Protein AF-A0A133VF64-F1 (afdb_monomer)

pLDDT: mean 74.57, std 13.51, range [44.91, 94.38]

Structure (mmCIF, N/CA/C/O backbone):
data_AF-A0A133VF64-F1
#
_entry.id   AF-A0A133VF64-F1
#
loop_
_atom_site.group_PDB
_atom_site.id
_atom_site.type_symbol
_atom_site.label_atom_id
_atom_site.label_alt_id
_atom_site.label_comp_id
_atom_site.label_asym_id
_atom_site.label_entity_id
_atom_site.label_seq_id
_atom_site.pdbx_PDB_ins_code
_atom_site.Cartn_x
_atom_site.Cartn_y
_atom_site.Cartn_z
_atom_site.occupancy
_atom_site.B_iso_or_equiv
_atom_site.auth_seq_id
_atom_site.auth_comp_id
_atom_site.auth_asym_id
_atom_site.auth_atom_id
_atom_site.pdbx_PDB_model_num
ATOM 1 N N . MET A 1 1 ? -51.047 22.305 33.141 1.00 45.00 1 MET A N 1
ATOM 2 C CA . MET A 1 1 ? -51.314 20.896 32.792 1.00 45.00 1 MET A CA 1
ATOM 3 C C . MET A 1 1 ? -49.962 20.233 32.582 1.00 45.00 1 MET A C 1
ATOM 5 O O . MET A 1 1 ? -49.236 20.731 31.744 1.00 45.00 1 MET A O 1
ATOM 9 N N . ASP A 1 2 ? -49.468 19.222 33.291 1.00 47.09 2 ASP A N 1
ATOM 10 C CA . ASP A 1 2 ? -49.980 18.394 34.384 1.00 47.09 2 ASP A CA 1
ATOM 11 C C . ASP A 1 2 ? -48.787 17.595 34.955 1.00 47.09 2 ASP A C 1
ATOM 13 O O . ASP A 1 2 ? -48.478 16.512 34.475 1.00 47.09 2 ASP A O 1
ATOM 17 N N . VAL A 1 3 ? -48.087 18.116 35.965 1.00 47.47 3 VAL A N 1
ATOM 18 C CA . VAL A 1 3 ? -47.143 17.308 36.774 1.00 47.47 3 VAL A CA 1
ATOM 19 C C . VAL A 1 3 ? -47.510 17.368 38.253 1.00 47.47 3 VAL A C 1
ATOM 21 O O . VAL A 1 3 ? -47.583 16.329 38.902 1.00 47.47 3 VAL A O 1
ATOM 24 N N . GLU A 1 4 ? -47.913 18.538 38.762 1.00 52.34 4 GLU A N 1
ATOM 25 C CA . GLU A 1 4 ? -48.468 18.666 40.121 1.00 52.34 4 GLU A CA 1
ATOM 26 C C . GLU A 1 4 ? -49.774 17.882 40.318 1.00 52.34 4 GLU A C 1
ATOM 28 O O . GLU A 1 4 ? -49.965 17.245 41.352 1.00 52.34 4 GLU A O 1
ATOM 33 N N . ARG A 1 5 ? -50.655 17.851 39.308 1.00 45.09 5 ARG A N 1
ATOM 34 C CA . ARG A 1 5 ? -51.941 17.136 39.396 1.00 45.09 5 ARG A CA 1
ATOM 35 C C . ARG A 1 5 ? 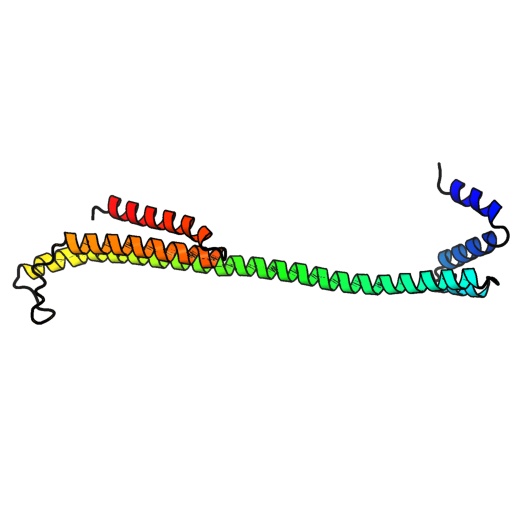-51.798 15.614 39.415 1.00 45.09 5 ARG A C 1
ATOM 37 O O . ARG A 1 5 ? -52.658 14.940 39.967 1.00 45.09 5 ARG A O 1
ATOM 44 N N . ILE A 1 6 ? -50.718 15.065 38.860 1.00 47.44 6 ILE A N 1
ATOM 45 C CA . ILE A 1 6 ? -50.495 13.611 38.842 1.00 47.44 6 ILE A CA 1
ATOM 46 C C . ILE A 1 6 ? -50.046 13.122 40.228 1.00 47.44 6 ILE A C 1
ATOM 48 O O . ILE A 1 6 ? -50.468 12.054 40.675 1.00 47.44 6 ILE A O 1
ATOM 52 N N . PHE A 1 7 ? -49.260 13.927 40.950 1.00 48.50 7 PHE A N 1
ATOM 53 C CA . PHE A 1 7 ? -48.810 13.586 42.301 1.00 48.50 7 PHE A CA 1
ATOM 54 C C . PHE A 1 7 ? -49.881 13.808 43.376 1.00 48.50 7 PHE A C 1
ATOM 56 O O . PHE A 1 7 ? -49.967 13.015 44.315 1.00 48.50 7 PHE A O 1
ATOM 63 N N . ASP A 1 8 ? -50.747 14.813 43.218 1.00 49.66 8 ASP A N 1
ATOM 64 C CA . ASP A 1 8 ? -51.819 15.092 44.186 1.00 49.66 8 ASP A CA 1
ATOM 65 C C . ASP A 1 8 ? -52.927 14.012 44.169 1.00 49.66 8 ASP A C 1
ATOM 67 O O . ASP A 1 8 ? -53.508 13.659 45.197 1.00 49.66 8 ASP A O 1
ATOM 71 N N . VAL A 1 9 ? -53.152 13.377 43.011 1.00 47.53 9 VAL A N 1
ATOM 72 C CA . VAL A 1 9 ? -54.120 12.272 42.856 1.00 47.53 9 VAL A CA 1
ATOM 73 C C . VAL A 1 9 ? -53.621 10.962 43.491 1.00 47.53 9 VAL A C 1
ATOM 75 O O . VAL A 1 9 ? -54.427 10.150 43.949 1.00 47.53 9 VAL A O 1
ATOM 78 N N . GLN A 1 10 ? -52.304 10.756 43.593 1.00 50.66 10 GLN A N 1
ATOM 79 C CA . GLN A 1 10 ? -51.717 9.559 44.214 1.00 50.66 10 GLN A CA 1
ATOM 80 C C . GLN A 1 10 ? -51.707 9.656 45.752 1.00 50.66 10 GLN A C 1
ATOM 82 O O . GLN A 1 10 ? -51.894 8.645 46.430 1.00 50.66 10 GLN A O 1
ATOM 87 N N . ALA A 1 11 ? -51.586 10.858 46.330 1.00 49.53 11 ALA A N 1
ATOM 88 C CA . ALA A 1 11 ? -51.534 11.059 47.784 1.00 49.53 11 ALA A CA 1
ATOM 89 C C . ALA A 1 11 ? -52.804 10.581 48.517 1.00 49.53 11 ALA A C 1
ATOM 91 O O . ALA A 1 11 ? -52.720 10.039 49.620 1.00 49.53 11 ALA A O 1
ATOM 92 N N . ARG A 1 12 ? -53.981 10.677 47.877 1.00 45.72 12 ARG A N 1
ATOM 93 C CA . ARG A 1 12 ? -55.244 10.164 48.445 1.00 45.72 12 ARG A CA 1
ATOM 94 C C . ARG A 1 12 ? -55.320 8.638 48.534 1.00 45.72 12 ARG A C 1
ATOM 96 O O . ARG A 1 12 ? -56.157 8.139 49.279 1.00 45.72 12 ARG A O 1
ATOM 103 N N . ARG A 1 13 ? -54.472 7.893 47.812 1.00 47.91 13 ARG A N 1
ATOM 104 C CA . ARG A 1 13 ? -54.495 6.418 47.790 1.00 47.91 13 ARG A CA 1
ATOM 105 C C . ARG A 1 13 ? -53.511 5.744 48.749 1.00 47.91 13 ARG A C 1
ATOM 107 O O . ARG A 1 13 ? -53.699 4.565 49.026 1.00 47.91 13 ARG A O 1
ATOM 114 N N . TYR A 1 14 ? -52.518 6.458 49.289 1.00 49.50 14 TYR A N 1
ATOM 115 C CA . TYR A 1 14 ? -51.454 5.845 50.107 1.00 49.50 14 TYR A CA 1
ATOM 116 C C . TYR A 1 14 ? -51.465 6.204 51.598 1.00 49.50 14 TYR A C 1
ATOM 118 O O . TYR A 1 14 ? -50.584 5.744 52.324 1.00 49.50 14 TYR A O 1
ATOM 126 N N . GLY A 1 15 ? -52.446 6.975 52.083 1.00 61.41 15 GLY A N 1
ATOM 127 C CA . GLY A 1 15 ? -52.645 7.228 53.518 1.00 61.41 15 GLY A CA 1
ATOM 128 C C . GLY A 1 15 ? -51.346 7.605 54.249 1.00 61.41 15 GLY A C 1
ATOM 129 O O . GLY A 1 15 ? -50.721 8.613 53.926 1.00 61.41 15 GLY A O 1
ATOM 130 N N . ALA A 1 16 ? -50.906 6.760 55.187 1.00 55.50 16 ALA A N 1
ATOM 131 C CA . ALA A 1 16 ? -49.702 6.952 56.005 1.00 55.50 16 ALA A CA 1
ATOM 132 C C . ALA A 1 16 ? -48.378 7.094 55.219 1.00 55.50 16 ALA A C 1
ATOM 134 O O . ALA A 1 16 ? -47.415 7.628 55.755 1.00 55.50 16 ALA A O 1
ATOM 135 N N . LEU A 1 17 ? -48.300 6.663 53.954 1.00 55.06 17 LEU A N 1
ATOM 136 C CA . LEU A 1 17 ? -47.079 6.800 53.144 1.00 55.06 17 LEU A CA 1
ATOM 137 C C . LEU A 1 17 ? -46.898 8.211 52.562 1.00 55.06 17 LEU A C 1
ATOM 139 O O . LEU A 1 17 ? -45.784 8.614 52.226 1.00 55.06 17 LEU A O 1
ATOM 143 N N . SER A 1 18 ? -47.987 8.979 52.458 1.00 62.56 18 SER A N 1
ATOM 144 C CA . SER A 1 18 ? -47.955 10.340 51.921 1.00 62.56 18 SER A CA 1
ATOM 145 C C . SER A 1 18 ? -47.211 11.316 52.839 1.00 62.56 18 SER A C 1
ATOM 147 O O . SER A 1 18 ? -46.606 12.256 52.321 1.00 62.56 18 SER A O 1
ATOM 149 N N . SER A 1 19 ? -47.246 11.132 54.167 1.00 66.56 19 SER A N 1
ATOM 150 C CA . SER A 1 19 ? -46.462 11.975 55.086 1.00 66.56 19 SER A CA 1
ATOM 151 C C . SER A 1 19 ? -44.971 11.711 54.939 1.00 66.56 19 SER A C 1
ATOM 153 O O . SER A 1 19 ? -44.177 12.649 54.917 1.00 66.56 19 SER A O 1
ATOM 155 N N . GLU A 1 20 ? -44.602 10.447 54.753 1.00 67.62 20 GLU A N 1
ATOM 156 C CA . GLU A 1 20 ? -43.209 10.017 54.690 1.00 67.62 20 GLU A CA 1
ATOM 157 C C . GLU A 1 20 ? -42.522 10.478 53.407 1.00 67.62 20 GLU A C 1
ATOM 159 O O . GLU A 1 20 ? -41.416 11.008 53.464 1.00 67.62 20 GLU A O 1
ATOM 164 N N . ILE A 1 21 ? -43.206 10.395 52.260 1.00 69.00 21 ILE A N 1
ATOM 165 C CA . ILE A 1 21 ? -42.704 10.941 50.987 1.00 69.00 21 ILE A CA 1
ATOM 166 C C . ILE A 1 21 ? -42.485 12.458 51.094 1.00 69.00 21 ILE A C 1
ATOM 168 O O . ILE A 1 21 ? -41.494 12.990 50.590 1.00 69.00 21 ILE A O 1
ATOM 172 N N . LYS A 1 22 ? -43.375 13.163 51.802 1.00 74.69 22 LYS A N 1
ATOM 173 C CA . LYS A 1 22 ? -43.250 14.607 52.028 1.00 74.69 22 LYS A CA 1
ATOM 174 C C . LYS A 1 22 ? -42.073 14.941 52.951 1.00 74.69 22 LYS A C 1
ATOM 176 O O . LYS A 1 22 ? -41.412 15.955 52.740 1.00 74.69 22 LYS A O 1
ATOM 181 N N . SER A 1 23 ? -41.785 14.083 53.930 1.00 70.19 23 SER A N 1
ATOM 182 C CA . SER A 1 23 ? -40.637 14.245 54.828 1.00 70.19 23 SER A CA 1
ATOM 183 C C . SER A 1 23 ? -39.305 13.956 54.130 1.00 70.19 23 SER A C 1
ATOM 185 O O . SER A 1 23 ? -38.360 14.709 54.332 1.00 70.19 23 SER A O 1
ATOM 187 N N . ILE A 1 24 ? -39.240 12.945 53.254 1.00 71.56 24 ILE A N 1
ATOM 188 C CA . ILE A 1 24 ? -38.049 12.656 52.428 1.00 71.56 24 ILE A CA 1
ATOM 189 C C . ILE A 1 24 ? -37.718 13.847 51.535 1.00 71.56 24 ILE A C 1
ATOM 191 O O . ILE A 1 24 ? -36.569 14.274 51.467 1.00 71.56 24 ILE A O 1
ATOM 195 N N . ARG A 1 25 ? -38.734 14.418 50.876 1.00 74.50 25 ARG A N 1
ATOM 196 C CA . ARG A 1 25 ? -38.547 15.601 50.033 1.00 74.50 25 ARG A CA 1
ATOM 197 C C . ARG A 1 25 ? -38.004 16.784 50.833 1.00 74.50 25 ARG A C 1
ATOM 199 O O . ARG A 1 25 ? -37.107 17.466 50.361 1.00 74.50 25 ARG A O 1
ATOM 206 N N . LYS A 1 26 ? -38.511 16.990 52.050 1.00 77.81 26 LYS A N 1
ATOM 207 C CA . LYS A 1 26 ? -38.053 18.066 52.932 1.00 77.81 26 LYS A CA 1
ATOM 208 C C . LYS A 1 26 ? -36.597 17.884 53.375 1.00 77.81 26 LYS A C 1
ATOM 210 O O . LYS A 1 26 ? -35.867 18.864 53.430 1.00 77.81 26 LYS A O 1
ATOM 215 N N . ASP A 1 27 ? -36.182 16.650 53.659 1.00 75.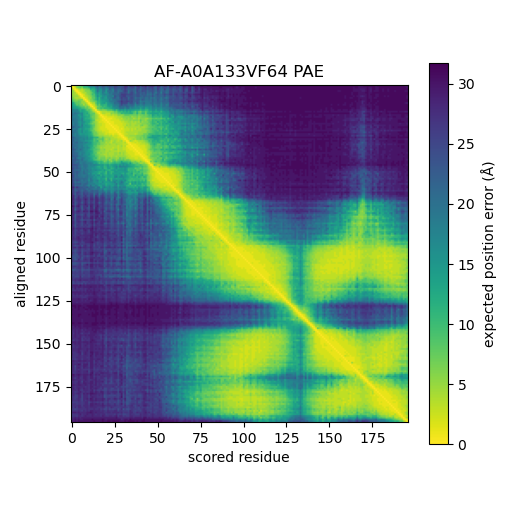81 27 ASP A N 1
ATOM 216 C CA . ASP A 1 27 ? -34.797 16.341 54.037 1.00 75.81 27 ASP A CA 1
ATOM 217 C C . ASP A 1 27 ? -33.832 16.590 52.857 1.00 75.81 27 ASP A C 1
ATOM 219 O O . ASP A 1 27 ? -32.741 17.119 53.062 1.00 75.81 27 ASP A O 1
ATOM 223 N N . ILE A 1 28 ? -34.256 16.291 51.622 1.00 74.69 28 ILE A N 1
ATOM 224 C CA . ILE A 1 28 ? -33.486 16.579 50.396 1.00 74.69 28 ILE A CA 1
ATOM 225 C C . ILE A 1 28 ? -33.436 18.089 50.106 1.00 74.69 28 ILE A C 1
ATOM 227 O O . ILE A 1 28 ? -32.366 18.615 49.812 1.00 74.69 28 ILE A O 1
ATOM 231 N N . ASP A 1 29 ? -34.558 18.807 50.243 1.00 76.44 29 ASP A N 1
ATOM 232 C CA . ASP A 1 29 ? -34.614 20.269 50.056 1.00 76.44 29 ASP A CA 1
ATOM 233 C C . ASP A 1 29 ? -33.752 21.021 51.093 1.00 76.44 29 ASP A C 1
ATOM 235 O O . ASP A 1 29 ? -33.283 22.127 50.827 1.00 76.44 29 ASP A O 1
ATOM 239 N N . TRP A 1 30 ? -33.500 20.420 52.263 1.00 75.12 30 TRP A N 1
ATOM 240 C CA . TRP A 1 30 ? -32.581 20.945 53.280 1.00 75.12 30 TRP A CA 1
ATOM 241 C C . TRP A 1 30 ? -31.103 20.582 53.062 1.00 75.12 30 TRP A C 1
ATOM 243 O O . TRP A 1 30 ? -30.264 20.938 53.889 1.00 75.12 30 TRP A O 1
ATOM 253 N N . GLY A 1 31 ? -30.760 19.947 51.938 1.00 70.62 31 GLY A N 1
ATOM 254 C CA . GLY A 1 31 ? -29.375 19.707 51.525 1.00 70.62 31 GLY A CA 1
ATOM 255 C C . GLY A 1 31 ? -28.764 18.397 52.024 1.00 70.62 31 GLY A C 1
ATOM 256 O O . GLY A 1 31 ? -27.565 18.191 51.837 1.00 70.62 31 GLY A O 1
ATOM 257 N N . ASN A 1 32 ? -29.550 17.495 52.625 1.00 71.69 32 ASN A N 1
ATOM 258 C CA . ASN A 1 32 ? -29.064 16.142 52.901 1.00 71.69 32 ASN A CA 1
ATOM 259 C C . ASN A 1 32 ? -28.924 15.348 51.600 1.00 71.69 32 ASN A C 1
ATOM 261 O O . ASN A 1 32 ? -29.716 15.503 50.665 1.00 71.69 32 ASN A O 1
ATOM 265 N N . SER A 1 33 ? -27.937 14.447 51.556 1.00 72.25 33 SER A N 1
ATOM 266 C CA . SER A 1 33 ? -27.793 13.540 50.423 1.00 72.25 33 SER A CA 1
ATOM 267 C C . SER A 1 33 ? -29.050 12.676 50.283 1.00 72.25 33 SER A C 1
ATOM 269 O O . SER A 1 33 ? -29.674 12.272 51.272 1.00 72.25 33 SER A O 1
ATOM 271 N N . VAL A 1 34 ? -29.427 12.369 49.040 1.00 66.75 34 VAL A N 1
ATOM 272 C CA . VAL A 1 34 ? -30.580 11.502 48.740 1.00 66.75 34 VAL A CA 1
ATOM 273 C C . VAL A 1 34 ? -30.447 10.161 49.476 1.00 66.75 34 VAL A C 1
ATOM 275 O O . VAL A 1 34 ? -31.436 9.615 49.957 1.00 66.75 34 VAL A O 1
ATOM 278 N N . PHE A 1 35 ? -29.216 9.676 49.656 1.00 62.59 35 PHE A N 1
ATOM 279 C CA . PHE A 1 35 ? -28.900 8.473 50.419 1.00 62.59 35 PHE A CA 1
ATOM 280 C C . PHE A 1 35 ? -29.302 8.586 51.901 1.00 62.59 35 PHE A C 1
ATOM 282 O O . PHE A 1 35 ? -30.006 7.715 52.419 1.00 62.59 35 PHE A O 1
ATOM 289 N N . ASP A 1 36 ? -28.926 9.677 52.572 1.00 67.50 36 ASP A N 1
ATOM 290 C CA . ASP A 1 36 ? -29.213 9.887 53.999 1.00 67.50 36 ASP A CA 1
ATOM 291 C C . ASP A 1 36 ? -30.707 10.100 54.262 1.00 67.50 36 ASP A C 1
ATOM 293 O O . ASP A 1 36 ? -31.255 9.596 55.251 1.00 67.50 36 ASP A O 1
ATOM 297 N N . ALA A 1 37 ? -31.394 10.790 53.347 1.00 71.56 37 ALA A N 1
ATOM 298 C CA . ALA A 1 37 ? -32.837 11.004 53.414 1.00 71.56 37 ALA A CA 1
ATOM 299 C C . ALA A 1 37 ? -33.611 9.678 53.282 1.00 71.56 37 ALA A C 1
ATOM 301 O O . ALA A 1 37 ? -34.512 9.391 54.078 1.00 71.56 37 ALA A O 1
ATOM 302 N N . PHE A 1 38 ? -33.218 8.822 52.333 1.00 66.31 38 PHE A N 1
ATOM 303 C CA . PHE A 1 38 ? -33.820 7.500 52.140 1.00 66.31 38 PHE A CA 1
ATOM 304 C C . PHE A 1 38 ? -33.500 6.538 53.293 1.00 66.31 38 PHE A C 1
ATOM 306 O O . PHE A 1 38 ? -34.388 5.823 53.763 1.00 66.31 38 PHE A O 1
ATOM 313 N N . GLN A 1 39 ? -32.276 6.546 53.829 1.00 68.81 39 GLN A N 1
ATOM 314 C CA . GLN A 1 39 ? -31.914 5.697 54.969 1.00 68.81 39 GLN A CA 1
ATOM 315 C C . GLN A 1 39 ? -32.650 6.109 56.255 1.00 68.81 39 GLN A C 1
ATOM 317 O O . GLN A 1 39 ? -33.129 5.256 57.011 1.00 68.81 39 GLN A O 1
ATOM 322 N N . SER A 1 40 ? -32.816 7.412 56.479 1.00 68.94 40 SER A N 1
ATOM 323 C CA . SER A 1 40 ? -33.568 7.950 57.618 1.00 68.94 40 SER A CA 1
ATOM 324 C C . SER A 1 40 ? -35.071 7.682 57.502 1.00 68.94 40 SER A C 1
ATOM 326 O O . SER A 1 40 ? -35.736 7.460 58.514 1.00 68.94 40 SER A O 1
ATOM 328 N N . ALA A 1 41 ? -35.625 7.663 56.289 1.00 66.88 41 ALA A N 1
ATOM 329 C CA . ALA A 1 41 ? -37.014 7.272 56.049 1.00 66.88 41 ALA A CA 1
ATOM 330 C C . ALA A 1 41 ? -37.229 5.758 56.173 1.00 66.88 41 ALA A C 1
ATOM 332 O O . ALA A 1 41 ? -38.206 5.320 56.776 1.00 66.88 41 ALA A O 1
ATOM 333 N N . SER A 1 42 ? -36.275 4.948 55.712 1.00 64.94 42 SER A N 1
ATOM 334 C CA . SER A 1 42 ? -36.287 3.493 55.893 1.00 64.94 42 SER A CA 1
ATOM 335 C C . SER A 1 42 ? -36.295 3.080 57.368 1.00 64.94 42 SER A C 1
ATOM 337 O O . SER A 1 42 ? -36.883 2.053 57.693 1.00 64.94 42 SER A O 1
ATOM 339 N N . LYS A 1 43 ? -35.647 3.840 58.262 1.00 67.38 43 LYS A N 1
ATOM 340 C CA . LYS A 1 43 ? -35.700 3.596 59.717 1.00 67.38 43 LYS A CA 1
ATOM 341 C C . LYS A 1 43 ? -37.042 4.001 60.342 1.00 67.38 43 LYS A C 1
ATOM 343 O O . LYS A 1 43 ? -37.422 3.441 61.366 1.00 67.38 43 LYS A O 1
ATOM 348 N N . ARG A 1 44 ? -37.748 4.969 59.745 1.00 68.31 44 ARG A N 1
ATOM 349 C CA . ARG A 1 44 ? -39.041 5.492 60.228 1.00 68.31 44 ARG A CA 1
ATOM 350 C C . ARG A 1 44 ? -40.234 4.654 59.752 1.00 68.31 44 ARG A C 1
ATOM 352 O O . ARG A 1 44 ? -41.211 4.499 60.483 1.00 68.31 44 ARG A O 1
ATOM 359 N N . ILE A 1 45 ? -40.140 4.043 58.572 1.00 65.19 45 ILE A N 1
ATOM 360 C CA . ILE A 1 45 ? -41.203 3.210 57.998 1.00 65.19 45 ILE A CA 1
ATOM 361 C C . ILE A 1 45 ? -41.163 1.801 58.615 1.00 65.19 45 ILE A C 1
ATOM 363 O O . ILE A 1 45 ? -40.298 0.991 58.300 1.00 65.19 45 ILE A O 1
ATOM 367 N N . ARG A 1 46 ? -42.155 1.468 59.454 1.00 58.78 46 ARG A N 1
ATOM 368 C CA . ARG A 1 46 ? -42.306 0.161 60.145 1.00 58.78 46 ARG A CA 1
ATOM 369 C C . ARG A 1 46 ? -42.623 -1.045 59.232 1.00 58.78 46 ARG A C 1
ATOM 371 O O . ARG A 1 46 ? -42.947 -2.118 59.734 1.00 58.78 46 ARG A O 1
ATOM 378 N N . SER A 1 47 ? -42.544 -0.900 57.908 1.00 61.44 47 SER A N 1
ATOM 379 C CA . SER A 1 47 ? -42.817 -1.969 56.935 1.00 61.44 47 SER A CA 1
ATOM 380 C C . SER A 1 47 ? -41.520 -2.473 56.300 1.00 61.44 47 SER A C 1
ATOM 382 O O . SER A 1 47 ? -40.887 -1.766 55.512 1.00 61.44 47 SER A O 1
ATOM 384 N N . GLY A 1 48 ? -41.140 -3.716 56.614 1.00 62.47 48 GLY A N 1
ATOM 385 C CA . GLY A 1 48 ? -39.885 -4.329 56.157 1.00 62.47 48 GLY A CA 1
ATOM 386 C C . GLY A 1 48 ? -39.731 -4.418 54.633 1.00 62.47 48 GLY A C 1
ATOM 387 O O . GLY A 1 48 ? -38.610 -4.396 54.133 1.00 62.47 48 GLY A O 1
ATOM 388 N N . LEU A 1 49 ? -40.834 -4.446 53.875 1.00 59.56 49 LEU A N 1
ATOM 389 C CA . LEU A 1 49 ? -40.794 -4.445 52.407 1.00 59.56 49 LEU A CA 1
ATOM 390 C C . LEU A 1 49 ? -40.265 -3.124 51.836 1.00 59.56 49 LEU A C 1
ATOM 392 O O . LEU A 1 49 ? -39.464 -3.132 50.906 1.00 59.56 49 LEU A O 1
ATOM 396 N N . ILE A 1 50 ? -40.675 -1.992 52.406 1.00 62.56 50 ILE A N 1
ATOM 397 C CA . ILE A 1 50 ? -40.339 -0.662 51.877 1.00 62.56 50 ILE A CA 1
ATOM 398 C C . ILE A 1 50 ? -38.880 -0.314 52.185 1.00 62.56 50 ILE A C 1
ATOM 400 O O . ILE A 1 50 ? -38.174 0.197 51.319 1.00 62.56 50 ILE A O 1
ATOM 404 N N . SER A 1 51 ? -38.404 -0.680 53.378 1.00 64.38 51 SER A N 1
ATOM 405 C CA . SER A 1 51 ? -36.988 -0.571 53.747 1.00 64.38 51 SER A CA 1
ATOM 406 C C . SER A 1 51 ? -36.085 -1.349 52.783 1.00 64.38 51 SER A C 1
ATOM 408 O O . SER A 1 5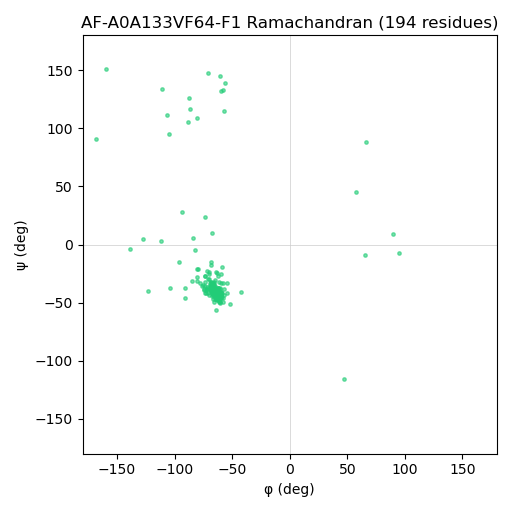1 ? -35.072 -0.831 52.316 1.00 64.38 51 SER A O 1
ATOM 410 N N . ARG A 1 52 ? -36.492 -2.568 52.413 1.00 67.25 52 ARG A N 1
ATOM 411 C CA . ARG A 1 52 ? -35.728 -3.428 51.503 1.00 67.25 52 ARG A CA 1
ATOM 412 C C . ARG A 1 52 ? -35.679 -2.880 50.076 1.00 67.25 52 ARG A C 1
ATOM 414 O O . ARG A 1 52 ? -34.631 -2.943 49.443 1.00 67.25 52 ARG A O 1
ATOM 421 N N . ILE A 1 53 ? -36.783 -2.308 49.589 1.00 73.81 53 ILE A N 1
ATOM 422 C CA . ILE A 1 53 ? -36.845 -1.658 48.270 1.00 73.81 53 ILE A CA 1
ATOM 423 C C . ILE A 1 53 ? -35.959 -0.406 48.241 1.00 73.81 53 ILE A C 1
ATOM 425 O O . ILE A 1 53 ? -35.197 -0.224 47.297 1.00 73.81 53 ILE A O 1
ATOM 429 N N . MET A 1 54 ? -35.997 0.430 49.284 1.00 65.50 54 MET A N 1
ATOM 430 C CA . MET A 1 54 ? -35.122 1.605 49.368 1.00 65.50 54 MET A CA 1
ATOM 431 C C . MET A 1 54 ? -33.638 1.231 49.448 1.00 65.50 54 MET A C 1
ATOM 433 O O . MET A 1 54 ? -32.817 1.877 48.801 1.00 65.50 54 MET A O 1
ATOM 437 N N . ALA A 1 55 ? -33.293 0.178 50.196 1.00 66.56 55 ALA A N 1
ATOM 438 C CA . ALA A 1 55 ? -31.926 -0.334 50.252 1.00 66.56 55 ALA A CA 1
ATOM 439 C C . ALA A 1 55 ? -31.446 -0.817 48.873 1.00 66.56 55 ALA A C 1
ATOM 441 O O . ALA A 1 55 ? -30.354 -0.459 48.452 1.00 66.56 55 ALA A O 1
ATOM 442 N N . LEU A 1 56 ? -32.287 -1.540 48.127 1.00 70.25 56 LEU A N 1
ATOM 443 C CA . LEU A 1 56 ? -31.979 -1.998 46.765 1.00 70.25 56 LEU A CA 1
ATOM 444 C C . LEU A 1 56 ? -31.766 -0.851 45.767 1.00 70.25 56 LEU A C 1
ATOM 446 O O . LEU A 1 56 ? -30.851 -0.916 44.947 1.00 70.25 56 LEU A O 1
ATOM 450 N N . VAL A 1 57 ? -32.591 0.199 45.826 1.00 69.06 57 VAL A N 1
ATOM 451 C CA . VAL A 1 57 ? -32.438 1.391 44.969 1.00 69.06 57 VAL A CA 1
ATOM 452 C C . VAL A 1 57 ? -31.138 2.128 45.292 1.00 69.06 57 VAL A C 1
ATOM 454 O O . VAL A 1 57 ? -30.426 2.556 44.386 1.00 69.06 57 VAL A O 1
ATOM 457 N N . SER A 1 58 ? -30.802 2.224 46.576 1.00 64.38 58 SER A N 1
ATOM 458 C CA . SER A 1 58 ? -29.561 2.833 47.047 1.00 64.38 58 SER A CA 1
ATOM 459 C C . SER A 1 58 ? -28.314 2.058 46.593 1.00 64.38 58 SER A C 1
ATOM 461 O O . SER A 1 58 ? -27.390 2.640 46.025 1.00 64.38 58 SER A O 1
ATOM 463 N N . GLU A 1 59 ? -28.324 0.730 46.741 1.00 67.31 59 GLU A N 1
ATOM 464 C CA . GLU A 1 59 ? -27.252 -0.166 46.281 1.00 67.31 59 GLU A CA 1
ATOM 465 C C . GLU A 1 59 ? -27.065 -0.085 44.752 1.00 67.31 59 GLU A C 1
ATOM 467 O O . GLU A 1 59 ? -25.945 0.005 44.253 1.00 67.31 59 GLU A O 1
ATOM 472 N N . SER A 1 60 ? -28.169 -0.031 43.996 1.00 66.31 60 SER A N 1
ATOM 473 C CA . SER A 1 60 ? -28.150 0.069 42.527 1.00 66.31 60 SER A CA 1
ATOM 474 C C . SER A 1 60 ? -27.649 1.428 42.030 1.00 66.31 60 SER A C 1
ATOM 476 O O . SER A 1 60 ? -26.94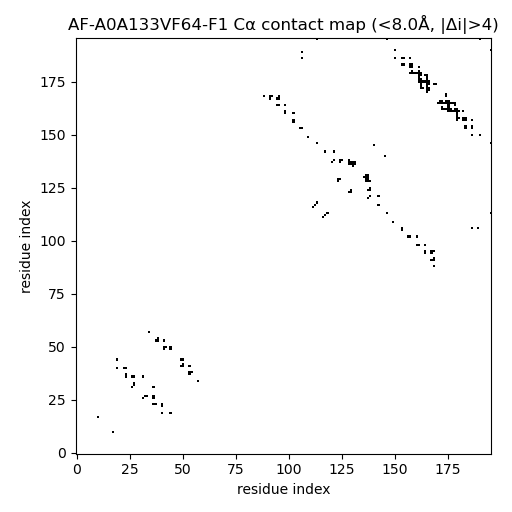8 1.501 41.024 1.00 66.31 60 SER A O 1
ATOM 478 N N . SER A 1 61 ? -27.965 2.515 42.741 1.00 63.94 61 SER A N 1
ATOM 479 C CA . SER A 1 61 ? -27.421 3.845 42.438 1.00 63.94 61 SER A CA 1
ATOM 48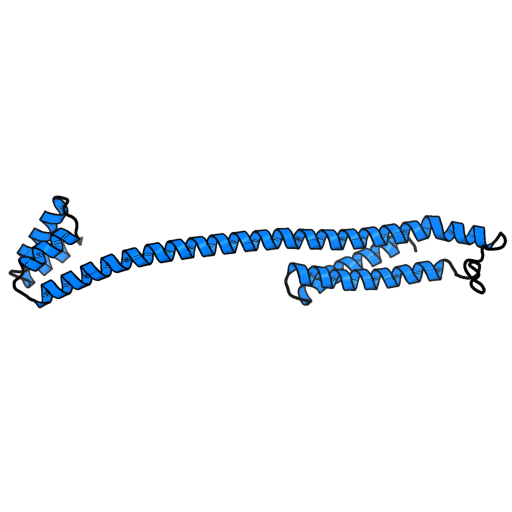0 C C . SER A 1 61 ? -25.908 3.905 42.648 1.00 63.94 61 SER A C 1
ATOM 482 O O . SER A 1 61 ? -25.230 4.661 41.958 1.00 63.94 61 SER A O 1
ATOM 484 N N . LYS A 1 62 ? -25.377 3.111 43.582 1.00 62.66 62 LYS A N 1
ATOM 485 C CA . LYS A 1 62 ? -23.937 2.975 43.815 1.00 62.66 62 LYS A CA 1
ATOM 486 C C . LYS A 1 62 ? -23.267 2.174 42.694 1.00 62.66 62 LYS A C 1
ATOM 488 O O . LYS A 1 62 ? -22.245 2.608 42.178 1.00 62.66 62 LYS A O 1
ATOM 493 N N . ALA A 1 63 ? -23.906 1.098 42.231 1.00 62.91 63 ALA A N 1
ATOM 494 C CA . ALA A 1 63 ? -23.452 0.316 41.076 1.00 62.91 63 ALA A CA 1
ATOM 495 C C . ALA A 1 63 ? -23.430 1.120 39.754 1.00 62.91 63 ALA A C 1
ATOM 497 O O . ALA A 1 63 ? -22.628 0.835 38.870 1.00 62.91 63 ALA A O 1
ATOM 498 N N . ALA A 1 64 ? -24.266 2.156 39.610 1.00 62.22 64 ALA A N 1
ATOM 499 C CA . ALA A 1 64 ? -24.216 3.075 38.466 1.00 62.22 64 ALA A CA 1
ATOM 500 C C . ALA A 1 64 ? -22.969 3.990 38.459 1.00 62.22 64 ALA A C 1
ATOM 502 O O . ALA A 1 64 ? -22.550 4.449 37.393 1.00 62.22 64 ALA A O 1
ATOM 503 N N . SER A 1 65 ? -22.357 4.229 39.626 1.00 65.31 65 SER A N 1
ATOM 504 C CA . SER A 1 65 ? -21.080 4.947 39.740 1.00 65.31 65 SER A CA 1
ATOM 505 C C . SER A 1 65 ? -19.940 4.136 39.121 1.00 65.31 65 SER A C 1
ATOM 507 O O . SER A 1 65 ? -19.165 4.684 38.343 1.00 65.31 65 SER A O 1
ATOM 509 N N . ASP A 1 66 ? -19.905 2.824 39.375 1.00 70.44 66 ASP A N 1
ATOM 510 C CA . ASP A 1 66 ? -18.890 1.917 38.816 1.00 70.44 66 ASP A CA 1
ATOM 511 C C . ASP A 1 66 ? -19.021 1.775 37.287 1.00 70.44 66 ASP A C 1
ATOM 513 O O . ASP A 1 66 ? -18.030 1.658 36.570 1.00 70.44 66 ASP A O 1
ATOM 517 N N . ILE A 1 67 ? -20.244 1.843 36.746 1.00 72.44 67 ILE A N 1
ATOM 518 C CA . ILE A 1 67 ? -20.472 1.802 35.289 1.00 72.44 67 ILE A CA 1
ATOM 519 C C . ILE A 1 67 ? -19.907 3.051 34.599 1.00 72.44 67 ILE A C 1
ATOM 521 O O . ILE A 1 67 ? -19.433 2.953 33.468 1.00 72.44 67 ILE A O 1
ATOM 525 N N . SER A 1 68 ? -19.939 4.211 35.260 1.00 78.69 68 SER A N 1
ATOM 526 C CA . SER A 1 68 ? -19.410 5.458 34.692 1.00 78.69 68 SER A CA 1
ATOM 527 C C . SER A 1 68 ? -17.888 5.399 34.527 1.00 78.69 68 SER A C 1
ATOM 529 O O . SER A 1 68 ? -17.381 5.788 33.479 1.00 78.69 68 SER A O 1
ATOM 531 N N . GLU A 1 69 ? -17.182 4.823 35.506 1.00 81.31 69 GLU A N 1
ATOM 532 C CA . GLU A 1 69 ? -15.729 4.606 35.456 1.00 81.31 69 GLU A CA 1
ATOM 533 C C . GLU A 1 69 ? -15.339 3.631 34.331 1.00 81.31 69 GLU A C 1
ATOM 535 O O . GLU A 1 69 ? -14.435 3.903 33.541 1.00 81.31 69 GLU A O 1
ATOM 540 N N . ILE A 1 70 ? -16.085 2.532 34.170 1.00 82.62 70 ILE A N 1
ATOM 541 C CA . ILE A 1 70 ? -15.866 1.570 33.076 1.00 82.62 70 ILE A CA 1
ATOM 542 C C . ILE A 1 70 ? -16.095 2.223 31.703 1.00 82.62 70 ILE A C 1
ATOM 544 O O . ILE A 1 70 ? -15.357 1.954 30.752 1.00 82.62 70 ILE A O 1
ATOM 548 N N . LEU A 1 71 ? -17.111 3.084 31.580 1.00 83.00 71 LEU A N 1
ATOM 549 C CA . LEU A 1 71 ? -17.415 3.783 30.331 1.00 83.00 71 LEU A CA 1
ATOM 550 C C . LEU A 1 71 ? -16.324 4.796 29.958 1.00 83.00 71 LEU A C 1
ATOM 552 O O . LEU A 1 71 ? -16.044 4.970 28.774 1.00 83.00 71 LEU A O 1
ATOM 556 N N . GLU A 1 72 ? -15.707 5.441 30.948 1.00 87.94 72 GLU A N 1
ATOM 557 C CA . GLU A 1 72 ? -14.598 6.378 30.753 1.00 87.94 72 GLU A CA 1
ATOM 558 C C . GLU A 1 72 ? -13.341 5.657 30.248 1.00 87.94 72 GLU A C 1
ATOM 560 O O . GLU A 1 72 ? -12.750 6.082 29.253 1.00 87.94 72 GLU A O 1
ATOM 565 N N . VAL A 1 73 ? -13.010 4.500 30.833 1.00 88.50 73 VAL A N 1
ATOM 566 C CA . VAL A 1 73 ? -11.918 3.633 30.352 1.00 88.50 73 VAL A CA 1
ATOM 567 C C . VAL A 1 73 ? -12.175 3.168 28.916 1.00 88.50 73 VAL A C 1
ATOM 569 O O . VAL A 1 73 ? -11.296 3.283 28.066 1.00 88.50 73 VAL A O 1
ATOM 572 N N . LEU A 1 74 ? -13.394 2.715 28.605 1.00 87.88 74 LEU A N 1
ATOM 573 C CA . LEU A 1 74 ? -13.773 2.307 27.245 1.00 87.88 74 LEU A CA 1
ATOM 574 C C . LEU A 1 74 ? -13.724 3.470 26.246 1.00 87.88 74 LEU A C 1
ATOM 576 O O . LEU A 1 74 ? -13.275 3.292 25.115 1.00 87.88 74 LEU A O 1
ATOM 580 N N . ALA A 1 75 ? -14.179 4.662 26.635 1.00 90.31 75 ALA A N 1
ATOM 581 C CA . ALA A 1 75 ? -14.110 5.846 25.784 1.00 90.31 75 ALA A CA 1
ATOM 582 C C . ALA A 1 75 ? -12.654 6.229 25.486 1.00 90.31 75 ALA A C 1
ATOM 584 O O . ALA A 1 75 ? -12.321 6.567 24.343 1.00 90.31 75 ALA A O 1
ATOM 585 N N . GLN A 1 76 ? -11.777 6.125 26.487 1.00 91.81 76 GLN A N 1
ATOM 586 C CA . GLN A 1 76 ? -10.353 6.374 26.323 1.00 91.81 76 GLN A CA 1
ATOM 587 C C . GLN A 1 76 ? -9.682 5.314 25.442 1.00 91.81 76 GLN A C 1
ATOM 589 O O . GLN A 1 76 ? -8.931 5.688 24.535 1.00 91.81 76 GLN A O 1
ATOM 594 N N . ASP A 1 77 ? -10.018 4.035 25.606 1.00 93.25 77 ASP A N 1
ATOM 595 C CA . ASP A 1 77 ? -9.555 2.946 24.738 1.00 93.25 77 ASP A CA 1
ATOM 596 C C . ASP A 1 77 ? -9.989 3.158 23.285 1.00 93.25 77 ASP A C 1
ATOM 598 O O . ASP A 1 77 ? -9.156 3.099 22.385 1.00 93.25 77 ASP A O 1
ATOM 602 N N . VAL A 1 78 ? -11.252 3.519 23.036 1.00 91.94 78 VAL A N 1
ATOM 603 C CA . VAL A 1 78 ? -11.751 3.813 21.679 1.00 91.94 78 VAL A CA 1
ATOM 604 C C . VAL A 1 78 ? -11.036 5.021 21.068 1.00 91.94 78 VAL A C 1
ATOM 606 O O . VAL A 1 78 ? -10.698 5.013 19.881 1.00 91.94 78 VAL A O 1
ATOM 609 N N . SER A 1 79 ? -10.788 6.074 21.854 1.00 91.06 79 SER A N 1
ATOM 610 C CA . SER A 1 79 ? -10.063 7.258 21.373 1.00 91.06 79 SER A CA 1
ATOM 611 C C . SER A 1 79 ? -8.598 6.949 21.037 1.00 91.06 79 SER A C 1
ATOM 613 O O . SER A 1 79 ? -8.081 7.435 20.029 1.00 91.06 79 SER A O 1
ATOM 615 N N . THR A 1 80 ? -7.963 6.080 21.827 1.00 90.81 80 THR A N 1
ATOM 616 C CA . THR A 1 80 ? -6.577 5.635 21.642 1.00 90.81 80 THR A CA 1
ATOM 617 C C . THR A 1 80 ? -6.460 4.664 20.471 1.00 90.81 80 THR A C 1
ATOM 619 O O . THR A 1 80 ? -5.564 4.782 19.640 1.00 90.81 80 THR A O 1
ATOM 622 N N . GLU A 1 81 ? -7.398 3.730 20.330 1.00 89.81 81 GLU A N 1
ATOM 623 C CA . GLU A 1 81 ? -7.460 2.834 19.175 1.00 89.81 81 GLU A CA 1
ATOM 624 C C . GLU A 1 81 ? -7.625 3.640 17.882 1.00 89.81 81 GLU A C 1
ATOM 626 O O . GLU A 1 81 ? -6.963 3.369 16.875 1.00 89.81 81 GLU A O 1
ATOM 631 N N . ARG A 1 82 ? -8.461 4.685 17.910 1.00 87.38 82 ARG A N 1
ATOM 632 C CA . ARG A 1 82 ? -8.644 5.581 16.769 1.00 87.38 82 ARG A CA 1
ATOM 633 C C . ARG A 1 82 ? -7.355 6.318 16.403 1.00 87.38 82 ARG A C 1
ATOM 635 O O . ARG A 1 82 ? -7.012 6.335 15.220 1.00 87.38 82 ARG A O 1
ATOM 642 N N . SER A 1 83 ? -6.638 6.887 17.374 1.00 87.06 83 SER A N 1
ATOM 643 C CA . SER A 1 83 ? -5.385 7.606 17.102 1.00 87.06 83 SER A CA 1
ATOM 644 C C . SER A 1 83 ? -4.297 6.676 16.555 1.00 87.06 83 SER A C 1
ATOM 646 O O . SER A 1 83 ? -3.661 7.004 15.553 1.00 87.06 83 SER A O 1
ATOM 648 N N . LEU A 1 84 ? -4.165 5.462 17.101 1.00 82.88 84 LEU A N 1
ATOM 649 C CA . LEU A 1 84 ? -3.252 4.435 16.583 1.00 82.88 84 LEU A CA 1
ATOM 650 C C . LEU A 1 84 ? -3.586 4.033 15.140 1.00 82.88 84 LEU A C 1
ATOM 652 O O . LEU A 1 84 ? -2.691 3.794 14.326 1.00 82.88 84 LEU A O 1
ATOM 656 N N . ARG A 1 85 ? -4.873 3.963 14.790 1.00 82.94 85 ARG A N 1
ATOM 657 C CA . ARG A 1 85 ? -5.314 3.628 13.428 1.00 82.94 85 ARG A CA 1
ATOM 658 C C . ARG A 1 85 ? -4.966 4.729 12.425 1.00 82.94 85 ARG A C 1
ATOM 660 O O . ARG A 1 85 ? -4.577 4.430 11.294 1.00 82.94 85 ARG A O 1
ATOM 667 N N . GLU A 1 86 ? -5.077 5.989 12.836 1.00 81.06 86 GLU A N 1
ATOM 668 C CA . GLU A 1 86 ? -4.676 7.151 12.035 1.00 81.06 86 GLU A CA 1
ATOM 669 C C . GLU A 1 86 ? -3.148 7.210 11.849 1.00 81.06 86 GLU A C 1
ATOM 671 O O . GLU A 1 86 ? -2.667 7.440 10.732 1.00 81.06 86 GLU A O 1
ATOM 676 N N . GLU A 1 87 ? -2.371 6.901 12.892 1.00 79.44 87 GLU A N 1
ATOM 677 C CA . GLU A 1 87 ? -0.911 6.765 12.797 1.00 79.44 87 GLU A CA 1
ATOM 678 C C . GLU A 1 87 ? -0.498 5.637 11.850 1.00 79.44 87 GLU A C 1
ATOM 680 O O . GLU A 1 87 ? 0.341 5.848 10.969 1.00 79.44 87 GLU A O 1
ATOM 685 N N . GLN A 1 88 ? -1.129 4.463 11.952 1.00 78.12 88 GLN A N 1
ATOM 686 C CA . GLN A 1 88 ? -0.868 3.345 11.042 1.00 78.12 88 GLN A CA 1
ATOM 687 C C . GLN A 1 88 ? -1.107 3.729 9.582 1.00 78.12 88 GLN A C 1
ATOM 689 O O . GLN A 1 88 ? -0.325 3.332 8.715 1.00 78.12 88 GLN A O 1
ATOM 694 N N . TYR A 1 89 ? -2.134 4.532 9.287 1.00 76.69 89 TYR A N 1
ATOM 695 C CA . TYR A 1 89 ? -2.380 4.996 7.923 1.00 76.69 89 TYR A CA 1
ATOM 696 C C . TYR A 1 89 ? -1.250 5.904 7.417 1.00 76.69 89 TYR A C 1
ATOM 698 O O . TYR A 1 89 ? -0.775 5.727 6.294 1.00 76.69 89 TYR A O 1
ATOM 706 N N . ARG A 1 90 ? -0.765 6.837 8.249 1.00 75.56 90 ARG A N 1
ATOM 707 C CA . ARG A 1 90 ? 0.362 7.735 7.924 1.00 75.56 90 ARG A CA 1
ATOM 708 C C . ARG A 1 90 ? 1.677 6.988 7.712 1.00 75.56 90 ARG A C 1
ATOM 710 O O . ARG A 1 90 ? 2.382 7.243 6.732 1.00 75.56 90 ARG A O 1
ATOM 717 N N . VAL A 1 91 ? 1.995 6.054 8.605 1.00 78.12 91 VAL A N 1
ATOM 718 C CA . VAL A 1 91 ? 3.203 5.224 8.505 1.00 78.12 91 VAL A CA 1
ATOM 719 C C . VAL A 1 91 ? 3.154 4.414 7.214 1.00 78.12 91 VAL A C 1
ATOM 721 O O . VAL A 1 91 ? 4.073 4.465 6.398 1.00 78.12 91 VAL A O 1
ATOM 724 N N . THR A 1 92 ? 2.031 3.748 6.966 1.00 80.88 92 THR A N 1
ATOM 725 C CA . THR A 1 92 ? 1.836 2.917 5.778 1.00 80.88 92 THR A CA 1
ATOM 726 C C . THR A 1 92 ? 1.839 3.722 4.471 1.00 80.88 92 THR A C 1
ATOM 728 O O . THR A 1 92 ? 2.379 3.262 3.464 1.00 80.88 92 THR A O 1
ATOM 731 N N . ALA A 1 93 ? 1.296 4.944 4.466 1.00 80.75 93 ALA A N 1
ATOM 732 C CA . ALA A 1 93 ? 1.335 5.829 3.301 1.00 80.75 93 ALA A CA 1
ATOM 733 C C . ALA A 1 93 ? 2.773 6.204 2.904 1.00 80.75 93 ALA A C 1
ATOM 735 O O . ALA A 1 93 ? 3.095 6.243 1.715 1.00 80.75 93 ALA A O 1
ATOM 736 N N . THR A 1 94 ? 3.655 6.408 3.885 1.00 86.62 94 THR A N 1
ATOM 737 C CA . THR A 1 94 ? 5.073 6.720 3.642 1.00 86.62 94 THR A CA 1
ATOM 738 C C . THR A 1 94 ? 5.787 5.573 2.917 1.00 86.62 94 THR A C 1
ATOM 740 O O . THR A 1 94 ? 6.547 5.812 1.980 1.00 86.62 94 THR A O 1
ATOM 743 N N . TYR A 1 95 ? 5.486 4.317 3.264 1.00 87.06 95 TYR A N 1
ATOM 744 C CA . TYR A 1 95 ? 6.046 3.152 2.567 1.00 87.06 95 TYR A CA 1
ATOM 745 C C . TYR A 1 95 ? 5.627 3.073 1.096 1.00 87.06 95 TYR A C 1
ATOM 747 O O . TYR A 1 95 ? 6.453 2.760 0.239 1.00 87.06 95 TYR A O 1
ATOM 755 N N . VAL A 1 96 ? 4.370 3.399 0.777 1.00 85.81 96 VAL A N 1
ATOM 756 C CA . VAL A 1 96 ? 3.903 3.434 -0.619 1.00 85.81 96 VAL A CA 1
ATOM 757 C C . VAL A 1 96 ? 4.705 4.454 -1.427 1.00 85.81 96 VAL A C 1
ATOM 759 O O . VAL A 1 96 ? 5.133 4.143 -2.536 1.00 85.81 96 VAL A O 1
ATOM 762 N N . ILE A 1 97 ? 4.991 5.630 -0.863 1.00 89.44 97 ILE A N 1
ATOM 763 C CA . ILE A 1 97 ? 5.813 6.656 -1.525 1.00 89.44 97 ILE A CA 1
ATOM 764 C C . ILE A 1 97 ? 7.214 6.121 -1.843 1.00 89.44 97 ILE A C 1
ATOM 766 O O . ILE A 1 97 ? 7.697 6.312 -2.958 1.00 89.44 97 ILE A O 1
ATOM 770 N N . ILE A 1 98 ? 7.849 5.406 -0.910 1.00 91.75 98 ILE A N 1
ATOM 771 C CA . ILE A 1 98 ? 9.173 4.800 -1.132 1.00 91.75 98 ILE A CA 1
ATOM 772 C C . ILE A 1 98 ? 9.122 3.802 -2.294 1.00 91.75 98 ILE A C 1
ATOM 774 O O . ILE A 1 98 ? 9.996 3.818 -3.159 1.00 91.75 98 ILE A O 1
ATOM 778 N N . ILE A 1 99 ? 8.078 2.974 -2.376 1.00 90.44 99 ILE A N 1
ATOM 779 C CA . ILE A 1 99 ? 7.901 2.041 -3.497 1.00 90.44 99 ILE A CA 1
ATOM 780 C C . ILE A 1 99 ? 7.815 2.804 -4.826 1.00 90.44 99 ILE A C 1
ATOM 782 O O . ILE A 1 99 ? 8.483 2.428 -5.792 1.00 90.44 99 ILE A O 1
ATOM 786 N N . PHE A 1 100 ? 7.072 3.913 -4.874 1.00 90.25 100 PHE A N 1
ATOM 787 C CA . PHE A 1 100 ? 7.020 4.754 -6.072 1.00 90.25 100 PHE A CA 1
ATOM 788 C C . PHE A 1 100 ? 8.368 5.374 -6.431 1.00 90.25 100 PHE A C 1
ATOM 790 O O . PHE A 1 100 ? 8.755 5.376 -7.601 1.00 90.25 100 PHE A O 1
ATOM 797 N N . LEU A 1 101 ? 9.112 5.828 -5.427 1.00 93.50 101 LEU A N 1
ATOM 798 C CA . LEU A 1 101 ? 10.445 6.384 -5.603 1.00 93.50 101 LEU A CA 1
ATOM 799 C C . LEU A 1 101 ? 11.412 5.349 -6.199 1.00 93.50 101 LEU A C 1
ATOM 801 O O . LEU A 1 101 ? 12.097 5.646 -7.172 1.00 93.50 101 LEU A O 1
ATOM 805 N N . THR A 1 102 ? 11.432 4.119 -5.675 1.00 92.94 102 THR A N 1
ATOM 806 C CA . THR A 1 102 ? 12.313 3.049 -6.187 1.00 92.94 102 THR A CA 1
ATOM 807 C C . THR A 1 102 ? 12.014 2.689 -7.642 1.00 92.94 102 THR A C 1
ATOM 809 O O . THR A 1 102 ? 12.934 2.485 -8.433 1.00 92.94 102 THR A O 1
ATOM 812 N N . PHE A 1 103 ? 10.736 2.663 -8.026 1.00 91.62 103 PHE A N 1
ATOM 813 C CA . PHE A 1 103 ? 10.335 2.443 -9.411 1.00 91.62 103 PHE A CA 1
ATOM 814 C C . PHE A 1 103 ? 10.756 3.600 -10.326 1.00 91.62 103 PHE A C 1
ATOM 816 O O . PHE A 1 103 ? 11.297 3.363 -11.405 1.00 91.62 103 PHE A O 1
ATOM 823 N N . GLY A 1 104 ? 10.578 4.845 -9.875 1.00 91.56 104 GLY A N 1
ATOM 824 C CA . GLY A 1 104 ? 11.034 6.026 -10.609 1.00 91.56 104 GLY A CA 1
ATOM 825 C C . GLY A 1 104 ? 12.550 6.044 -10.810 1.00 91.56 104 GLY A C 1
ATOM 826 O O . GLY A 1 104 ? 13.020 6.299 -11.916 1.00 91.56 104 GLY A O 1
ATOM 827 N N . ILE A 1 105 ? 13.317 5.699 -9.773 1.00 94.38 105 ILE A N 1
ATOM 828 C CA . ILE A 1 105 ? 14.780 5.583 -9.857 1.00 94.38 105 ILE A CA 1
ATOM 829 C C . ILE A 1 105 ? 15.174 4.513 -10.875 1.00 94.38 105 ILE A C 1
ATOM 831 O O . ILE A 1 105 ? 16.053 4.757 -11.692 1.00 94.38 105 ILE A O 1
ATOM 835 N N . PHE A 1 106 ? 14.503 3.361 -10.887 1.00 92.62 106 PHE A N 1
ATOM 836 C CA . PHE A 1 106 ? 14.780 2.320 -11.876 1.00 92.62 106 PHE A CA 1
ATOM 837 C C . PHE A 1 106 ? 14.552 2.799 -13.317 1.00 92.62 106 PHE A C 1
ATOM 839 O O . PHE A 1 106 ? 15.409 2.576 -14.172 1.00 92.62 106 PHE A O 1
ATOM 846 N N . LEU A 1 107 ? 13.440 3.493 -13.588 1.00 90.50 107 LEU A N 1
ATOM 847 C CA . LEU A 1 107 ? 13.178 4.083 -14.908 1.00 90.50 107 LEU A CA 1
ATOM 848 C C . LEU A 1 107 ? 14.240 5.121 -15.288 1.00 90.50 107 LEU A C 1
ATOM 850 O O . LEU A 1 107 ? 14.731 5.116 -16.416 1.00 90.50 107 LEU A O 1
ATOM 854 N N . LEU A 1 108 ? 14.643 5.967 -14.338 1.00 91.00 108 LEU A N 1
ATOM 855 C CA . LEU A 1 108 ? 15.704 6.952 -14.535 1.00 91.00 108 LEU A CA 1
ATOM 856 C C . LEU A 1 108 ? 17.046 6.282 -14.861 1.00 91.00 108 LEU A C 1
ATOM 858 O O . LEU A 1 108 ? 17.752 6.712 -15.773 1.00 91.00 108 LEU A O 1
ATOM 862 N N . THR A 1 109 ? 17.402 5.214 -14.147 1.00 90.44 109 THR A N 1
ATOM 863 C CA . THR A 1 109 ? 18.622 4.448 -14.416 1.00 90.44 109 THR A CA 1
ATOM 864 C C . THR A 1 109 ? 18.556 3.768 -15.781 1.00 90.44 109 THR A C 1
ATOM 866 O O . THR A 1 109 ? 19.520 3.857 -16.537 1.00 90.44 109 THR A O 1
ATOM 869 N N . ALA A 1 110 ? 17.426 3.153 -16.141 1.00 87.31 110 ALA A N 1
ATOM 870 C CA . ALA A 1 110 ? 17.232 2.547 -17.459 1.00 87.31 110 ALA A CA 1
ATOM 871 C C . ALA A 1 110 ? 17.388 3.581 -18.590 1.00 87.31 110 ALA A C 1
ATOM 873 O O . ALA A 1 110 ? 18.064 3.321 -19.586 1.00 87.31 110 ALA A O 1
ATOM 874 N N . TYR A 1 111 ? 16.838 4.784 -18.401 1.00 87.62 111 TYR A N 1
ATOM 875 C CA . TYR A 1 111 ? 17.011 5.905 -19.322 1.00 87.62 111 TYR A CA 1
ATOM 876 C C . TYR A 1 111 ? 18.476 6.351 -19.446 1.00 87.62 111 TYR A C 1
ATOM 878 O O . TYR A 1 111 ? 18.991 6.506 -20.556 1.00 87.62 111 TYR A O 1
ATOM 886 N N . SER A 1 112 ? 19.168 6.513 -18.316 1.00 88.75 112 SER A N 1
ATOM 887 C CA . SER A 1 112 ? 20.584 6.898 -18.287 1.00 88.75 112 SER A CA 1
ATOM 888 C C . SER A 1 112 ? 21.463 5.871 -19.012 1.00 88.75 112 SER A C 1
ATOM 890 O O . SER A 1 112 ? 22.306 6.230 -19.839 1.00 88.75 112 SER A O 1
ATOM 892 N N . ILE A 1 113 ? 21.198 4.576 -18.796 1.00 86.38 113 ILE A N 1
ATOM 893 C CA . ILE A 1 113 ? 21.889 3.486 -19.494 1.00 86.38 113 ILE A CA 1
ATOM 894 C C . ILE A 1 113 ? 21.629 3.551 -21.002 1.00 86.38 113 ILE A C 1
ATOM 896 O O . ILE A 1 113 ? 22.570 3.460 -21.792 1.00 86.38 113 ILE A O 1
ATOM 900 N N . SER A 1 114 ? 20.376 3.739 -21.421 1.00 83.31 114 SER A N 1
ATOM 901 C CA . SER A 1 114 ? 20.036 3.743 -22.845 1.00 83.31 114 SER A CA 1
ATOM 902 C C . SER A 1 114 ? 20.610 4.938 -23.607 1.00 83.31 114 SER A C 1
ATOM 904 O O . SER A 1 114 ? 20.909 4.801 -24.791 1.00 83.31 114 SER A O 1
ATOM 906 N N . THR A 1 115 ? 20.730 6.103 -22.970 1.00 83.12 115 THR A N 1
ATOM 907 C CA . THR A 1 115 ? 21.185 7.334 -23.639 1.00 83.12 115 THR A CA 1
ATOM 908 C C . THR A 1 115 ? 22.686 7.541 -23.576 1.00 83.12 115 THR A C 1
ATOM 910 O O . THR A 1 115 ? 23.266 8.018 -24.544 1.00 83.12 115 THR A O 1
ATOM 913 N N . SER A 1 116 ? 23.322 7.184 -22.461 1.00 81.56 116 SER A N 1
ATOM 914 C CA . SER A 1 116 ? 24.745 7.467 -22.253 1.00 81.56 116 SER A CA 1
ATOM 915 C C . SER A 1 116 ? 25.612 6.228 -22.430 1.00 81.56 116 SER A C 1
ATOM 917 O O . SER A 1 116 ? 26.712 6.321 -22.957 1.00 81.56 116 SER A O 1
ATOM 919 N N . PHE A 1 117 ? 25.130 5.060 -22.000 1.00 78.12 117 PHE A N 1
ATOM 920 C CA . PHE A 1 117 ? 25.960 3.861 -21.871 1.00 78.12 117 PHE A CA 1
ATOM 921 C C . PHE A 1 117 ? 25.954 3.001 -23.142 1.00 78.12 117 PHE A C 1
ATOM 923 O O . PHE A 1 117 ? 27.011 2.600 -23.619 1.00 78.12 117 PHE A O 1
ATOM 930 N N . ILE A 1 118 ? 24.780 2.757 -23.735 1.00 77.06 118 ILE A N 1
ATOM 931 C CA . ILE A 1 118 ? 24.640 1.990 -24.987 1.00 77.06 118 ILE A CA 1
ATOM 932 C C . ILE A 1 118 ? 25.436 2.582 -26.167 1.00 77.06 118 ILE A C 1
ATOM 934 O O . ILE A 1 118 ? 26.167 1.819 -26.799 1.00 77.06 118 ILE A O 1
ATOM 938 N N . PRO A 1 119 ? 25.357 3.888 -26.490 1.00 77.62 119 PRO A N 1
ATOM 939 C CA . PRO A 1 119 ? 26.149 4.439 -27.592 1.00 77.62 119 PRO A CA 1
ATOM 940 C C . PRO A 1 119 ? 27.657 4.389 -27.314 1.00 77.62 119 PRO A C 1
ATOM 942 O O . PRO A 1 119 ? 28.432 4.168 -28.238 1.00 77.62 119 PRO A O 1
ATOM 945 N N . LEU A 1 120 ? 28.074 4.515 -26.050 1.00 75.81 120 LEU A N 1
ATOM 946 C CA . LEU A 1 120 ? 29.476 4.380 -25.645 1.00 75.81 120 LEU A CA 1
ATOM 947 C C . LEU A 1 120 ? 30.002 2.948 -25.846 1.00 75.81 120 LEU A C 1
ATOM 949 O O . LEU A 1 120 ? 31.156 2.749 -26.213 1.00 75.81 120 LEU A O 1
ATOM 953 N N . LEU A 1 121 ? 29.149 1.942 -25.623 1.00 72.75 121 LEU A N 1
ATOM 954 C CA . LEU A 1 121 ? 29.471 0.541 -25.904 1.00 72.75 121 LEU A CA 1
ATOM 955 C C . LEU A 1 121 ? 29.508 0.254 -27.406 1.00 72.75 121 LEU A C 1
ATOM 957 O O . LEU A 1 121 ? 30.349 -0.528 -27.841 1.00 72.75 121 LEU A O 1
ATOM 961 N N . ALA A 1 122 ? 28.629 0.882 -28.192 1.00 69.06 122 ALA A N 1
ATOM 962 C CA . ALA A 1 122 ? 28.623 0.740 -29.645 1.00 69.06 122 ALA A CA 1
ATOM 963 C C . ALA A 1 122 ? 29.921 1.281 -30.266 1.00 69.06 122 ALA A C 1
ATOM 965 O O . ALA A 1 122 ? 30.565 0.572 -31.032 1.00 69.06 122 ALA A O 1
ATOM 966 N N . THR A 1 123 ? 30.371 2.472 -29.863 1.00 68.56 123 THR A N 1
ATOM 967 C CA . THR A 1 123 ? 31.639 3.048 -30.347 1.00 68.56 123 THR A CA 1
ATOM 968 C C . THR A 1 123 ? 32.867 2.277 -29.851 1.00 68.56 123 THR A C 1
ATOM 970 O O . THR A 1 123 ? 33.825 2.094 -30.597 1.00 68.56 123 THR A O 1
ATOM 973 N N . ALA A 1 124 ? 32.846 1.766 -28.614 1.00 65.81 124 ALA A N 1
ATOM 974 C CA . ALA A 1 124 ? 33.927 0.932 -28.081 1.00 65.81 124 ALA A CA 1
ATOM 975 C C . ALA A 1 124 ? 33.993 -0.464 -28.728 1.00 65.81 124 ALA A C 1
ATOM 977 O O . ALA A 1 124 ? 35.068 -1.052 -28.817 1.00 65.81 124 ALA A O 1
ATOM 978 N N . ALA A 1 125 ? 32.860 -1.011 -29.179 1.00 61.88 125 ALA A N 1
ATOM 979 C CA . ALA A 1 125 ? 32.808 -2.282 -29.896 1.00 61.88 125 ALA A CA 1
ATOM 980 C C . ALA A 1 125 ? 33.446 -2.200 -31.292 1.00 61.88 125 ALA A C 1
ATOM 982 O O . ALA A 1 125 ? 34.042 -3.183 -31.738 1.00 61.88 125 ALA A O 1
ATOM 983 N N . GLU A 1 126 ? 33.352 -1.044 -31.953 1.00 63.50 126 GLU A N 1
ATOM 984 C CA . GLU A 1 126 ? 33.966 -0.787 -33.262 1.00 63.50 126 GLU A CA 1
ATOM 985 C C . GLU A 1 126 ? 35.502 -0.659 -33.189 1.00 63.50 126 GLU A C 1
ATOM 987 O O . GLU A 1 126 ? 36.184 -0.937 -34.172 1.00 63.50 126 GLU A O 1
ATOM 992 N N . ALA A 1 127 ? 36.068 -0.318 -32.025 1.00 62.00 127 ALA A N 1
ATOM 993 C CA . ALA A 1 127 ? 37.498 -0.039 -31.829 1.00 62.00 127 ALA A CA 1
ATOM 994 C C . ALA A 1 127 ? 38.355 -1.246 -31.363 1.00 62.00 127 ALA A C 1
ATOM 996 O O . ALA A 1 127 ? 39.372 -1.054 -30.710 1.00 62.00 127 ALA A O 1
ATOM 997 N N . GLU A 1 128 ? 37.970 -2.481 -31.706 1.00 60.69 128 GLU A N 1
ATOM 998 C CA . GLU A 1 128 ? 38.433 -3.737 -31.074 1.00 60.69 128 GLU A CA 1
ATOM 999 C C . GLU A 1 128 ? 37.962 -3.869 -29.611 1.00 60.69 128 GLU A C 1
ATOM 1001 O O . GLU A 1 128 ? 38.615 -3.468 -28.650 1.00 60.69 128 GLU A O 1
ATOM 1006 N N . GLY A 1 129 ? 36.762 -4.439 -29.452 1.00 58.78 129 GLY A N 1
ATOM 1007 C CA . GLY A 1 129 ? 36.002 -4.427 -28.201 1.00 58.78 129 GLY A CA 1
ATOM 1008 C C . GLY A 1 129 ? 36.712 -4.997 -26.952 1.00 58.78 129 GLY A C 1
ATOM 1009 O O . GLY A 1 129 ? 37.302 -6.082 -27.023 1.00 58.78 129 GLY A O 1
ATOM 1010 N N . PRO A 1 130 ? 36.555 -4.355 -25.772 1.00 53.84 130 PRO A N 1
ATOM 1011 C CA . PRO A 1 130 ? 37.031 -4.885 -24.495 1.00 53.84 130 PRO A CA 1
ATOM 1012 C C . PRO A 1 130 ? 36.394 -6.247 -24.176 1.00 53.84 130 PRO A C 1
ATOM 1014 O O . PRO A 1 130 ? 35.172 -6.409 -24.256 1.00 53.84 130 PRO A O 1
ATOM 1017 N 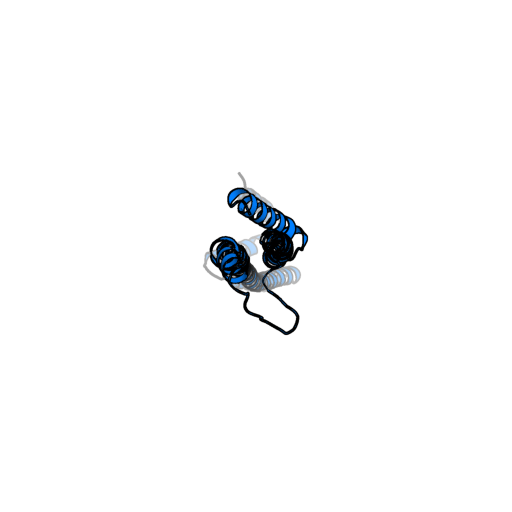N . GLN A 1 131 ? 37.208 -7.232 -23.786 1.00 52.62 131 GLN A N 1
ATOM 1018 C CA . GLN A 1 131 ? 36.719 -8.523 -23.292 1.00 52.62 131 GLN A CA 1
ATOM 1019 C C . GLN A 1 131 ? 36.446 -8.441 -21.787 1.00 52.62 131 GLN A C 1
ATOM 1021 O O . GLN A 1 131 ? 37.367 -8.246 -21.000 1.00 52.62 131 GLN A O 1
ATOM 1026 N N . ILE A 1 132 ? 35.182 -8.607 -21.385 1.00 58.62 132 ILE A N 1
ATOM 1027 C CA . ILE A 1 132 ? 34.781 -8.669 -19.964 1.00 58.62 132 ILE A CA 1
ATOM 1028 C C . ILE A 1 132 ? 35.047 -10.074 -19.393 1.00 58.62 132 ILE A C 1
ATOM 1030 O O . ILE A 1 132 ? 35.286 -10.235 -18.199 1.00 58.62 132 ILE A O 1
ATOM 1034 N N . SER A 1 133 ? 35.007 -11.108 -20.241 1.00 54.47 133 SER A N 1
ATOM 1035 C CA . SER A 1 133 ? 35.215 -12.507 -19.858 1.00 54.47 133 SER A CA 1
ATOM 1036 C C . SER A 1 133 ? 35.611 -13.347 -21.083 1.00 54.47 133 SER A C 1
ATOM 1038 O O . SER A 1 133 ? 35.176 -13.004 -22.189 1.00 54.47 133 SER A O 1
ATOM 1040 N N . PRO A 1 134 ? 36.388 -14.441 -20.938 1.00 44.91 134 PRO A N 1
ATOM 1041 C CA . PRO A 1 134 ? 36.741 -15.308 -22.060 1.00 44.91 134 PRO A CA 1
ATOM 1042 C C . PRO A 1 134 ? 35.473 -15.837 -22.743 1.00 44.91 134 PRO A C 1
ATOM 1044 O O . PRO A 1 134 ? 34.690 -16.566 -22.141 1.00 44.91 134 PRO A O 1
ATOM 1047 N N . GLY A 1 135 ? 35.253 -15.438 -23.997 1.00 56.22 135 GLY A N 1
ATOM 1048 C CA . GLY A 1 135 ? 34.084 -15.841 -24.790 1.00 56.22 135 GLY A CA 1
ATOM 1049 C C . GLY A 1 135 ? 32.900 -14.866 -24.776 1.00 56.22 135 GLY A C 1
ATOM 1050 O O . GLY A 1 135 ? 31.982 -15.040 -25.574 1.00 56.22 135 GLY A O 1
ATOM 1051 N N . VAL A 1 136 ? 32.923 -13.804 -23.962 1.00 54.69 136 VAL A N 1
ATOM 1052 C CA . VAL A 1 136 ? 31.899 -12.744 -23.986 1.00 54.69 136 VAL A CA 1
ATOM 1053 C C . VAL A 1 136 ? 32.479 -11.502 -24.660 1.00 54.69 136 VAL A C 1
ATOM 1055 O O . VAL A 1 136 ? 33.145 -10.677 -24.033 1.00 54.69 136 VAL A O 1
ATOM 1058 N N . ARG A 1 137 ? 32.229 -11.373 -25.969 1.00 54.19 137 ARG A N 1
ATOM 1059 C CA . ARG A 1 137 ? 32.554 -10.166 -26.746 1.00 54.19 137 ARG A CA 1
ATOM 1060 C C . ARG A 1 137 ? 31.386 -9.182 -26.649 1.00 54.19 137 ARG A C 1
ATOM 1062 O O . ARG A 1 137 ? 30.263 -9.536 -26.995 1.00 54.19 137 ARG A O 1
ATOM 1069 N N . ILE A 1 138 ? 31.652 -7.941 -26.231 1.00 56.91 138 ILE A N 1
ATOM 1070 C CA . ILE A 1 138 ? 30.641 -6.863 -26.181 1.00 56.91 138 ILE A CA 1
ATOM 1071 C C . ILE A 1 138 ? 30.127 -6.496 -27.589 1.00 56.91 138 ILE A C 1
ATOM 1073 O O . ILE A 1 138 ? 28.996 -6.044 -27.734 1.00 56.91 138 ILE A O 1
ATOM 1077 N N . GLY A 1 139 ? 30.902 -6.760 -28.647 1.00 55.31 139 GLY A N 1
ATOM 1078 C CA . GLY A 1 139 ? 30.587 -6.361 -30.027 1.00 55.31 139 GLY A CA 1
ATOM 1079 C C . GLY A 1 139 ? 29.484 -7.140 -30.755 1.00 55.31 139 GLY A C 1
ATOM 1080 O O . GLY A 1 139 ? 29.501 -7.186 -31.978 1.00 55.31 139 GLY A O 1
ATOM 108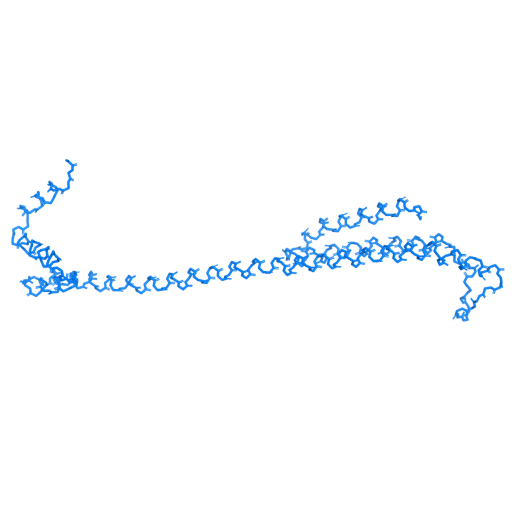1 N N . GLY A 1 140 ? 28.550 -7.771 -30.042 1.00 54.78 140 GLY A N 1
ATOM 1082 C CA . GLY A 1 140 ? 27.436 -8.511 -30.652 1.00 54.78 140 GLY A CA 1
ATOM 1083 C C . GLY A 1 140 ? 26.081 -8.330 -29.970 1.00 54.78 140 GLY A C 1
ATOM 1084 O O . GLY A 1 140 ? 25.088 -8.866 -30.456 1.00 54.78 140 GLY A O 1
ATOM 1085 N N . VAL A 1 141 ? 26.005 -7.597 -28.855 1.00 62.44 141 VAL A N 1
ATOM 1086 C CA . VAL A 1 141 ? 24.720 -7.353 -28.190 1.00 62.44 141 VAL A CA 1
ATOM 1087 C C . VAL A 1 141 ? 24.092 -6.110 -28.802 1.00 62.44 141 VAL A C 1
ATOM 1089 O O . VAL A 1 141 ? 24.529 -4.991 -28.545 1.00 62.44 141 VAL A O 1
ATOM 1092 N N . SER A 1 142 ? 23.063 -6.312 -29.625 1.00 69.38 142 SER A N 1
ATOM 1093 C CA . SER A 1 142 ? 22.332 -5.210 -30.242 1.00 69.38 142 SER A CA 1
ATOM 1094 C C . SER A 1 142 ? 21.749 -4.283 -29.162 1.00 69.38 142 SER A C 1
ATOM 1096 O O . SER A 1 142 ? 21.101 -4.775 -28.231 1.00 69.38 142 SER A O 1
ATOM 1098 N N . PRO A 1 143 ? 21.917 -2.954 -29.297 1.00 71.50 143 PRO A N 1
ATOM 1099 C CA . PRO A 1 143 ? 21.264 -1.938 -28.468 1.00 71.50 143 PRO A CA 1
ATOM 1100 C C . PRO A 1 143 ? 19.781 -2.221 -28.182 1.00 71.50 143 PRO A C 1
ATOM 1102 O O . PRO A 1 143 ? 19.330 -2.078 -27.044 1.00 71.50 143 PRO A O 1
ATOM 1105 N N . GLU A 1 144 ? 19.051 -2.704 -29.193 1.00 77.50 144 GLU A N 1
ATOM 1106 C CA . GLU A 1 144 ? 17.653 -3.145 -29.109 1.00 77.50 144 GLU A CA 1
ATOM 1107 C C . GLU A 1 144 ? 17.397 -4.197 -28.020 1.00 77.50 144 GLU A C 1
ATOM 1109 O O . GLU A 1 144 ? 16.397 -4.132 -27.308 1.00 77.50 144 GLU A O 1
ATOM 1114 N N . VAL A 1 145 ? 18.284 -5.184 -27.867 1.00 78.94 145 VAL A N 1
ATOM 1115 C CA . VAL A 1 145 ? 18.072 -6.314 -26.946 1.00 78.94 145 VAL A CA 1
ATOM 1116 C C . VAL A 1 145 ? 18.199 -5.853 -25.497 1.00 78.94 145 VAL A C 1
ATOM 1118 O O . VAL A 1 145 ? 17.423 -6.274 -24.634 1.00 78.94 145 VAL A O 1
ATOM 1121 N N . ILE A 1 146 ? 19.143 -4.951 -25.225 1.00 78.69 146 ILE A N 1
ATOM 1122 C CA . ILE A 1 146 ? 19.334 -4.360 -23.895 1.00 78.69 146 ILE A CA 1
ATOM 1123 C C . ILE A 1 146 ? 18.106 -3.519 -23.539 1.00 78.69 146 ILE A C 1
ATOM 1125 O O . ILE A 1 146 ? 17.490 -3.729 -22.493 1.00 78.69 146 ILE A O 1
ATOM 1129 N N . LYS A 1 147 ? 17.692 -2.641 -24.455 1.00 80.31 147 LYS A N 1
ATOM 1130 C CA . LYS A 1 147 ? 16.473 -1.829 -24.362 1.00 80.31 147 LYS A CA 1
ATOM 1131 C C . LYS A 1 147 ? 15.218 -2.664 -24.072 1.00 80.31 147 LYS A C 1
ATOM 1133 O O . LYS A 1 147 ? 14.503 -2.405 -23.101 1.00 80.31 147 LYS A O 1
ATOM 1138 N N . GLN A 1 148 ? 14.989 -3.723 -24.848 1.00 83.00 148 GLN A N 1
ATOM 1139 C CA . GLN A 1 148 ? 13.838 -4.614 -24.684 1.00 83.00 148 GLN A CA 1
ATOM 1140 C C . GLN A 1 148 ? 13.879 -5.389 -23.357 1.00 83.00 148 GLN A C 1
ATOM 1142 O O . GLN A 1 148 ? 12.837 -5.650 -22.748 1.00 83.00 148 GLN A O 1
ATOM 1147 N N . SER A 1 149 ? 15.072 -5.744 -22.879 1.00 85.56 149 SER A N 1
ATOM 1148 C CA . SER A 1 149 ? 15.247 -6.410 -21.585 1.00 85.56 149 SER A CA 1
ATOM 1149 C C . SER A 1 149 ? 14.876 -5.486 -20.424 1.00 85.56 149 SER A C 1
ATOM 1151 O O . SER A 1 149 ? 14.137 -5.903 -19.530 1.00 85.56 149 SER A O 1
ATOM 1153 N N . PHE A 1 150 ? 15.294 -4.215 -20.471 1.00 87.31 150 PHE A N 1
ATOM 1154 C CA . PHE A 1 150 ? 14.886 -3.208 -19.485 1.00 87.31 150 PHE A CA 1
ATOM 1155 C C . PHE A 1 150 ? 13.376 -2.964 -19.492 1.00 87.31 150 PHE A C 1
ATOM 1157 O O . PHE A 1 150 ? 12.786 -2.822 -18.422 1.00 87.31 150 PHE A O 1
ATOM 1164 N N . PHE A 1 151 ? 12.729 -2.987 -20.662 1.00 86.44 151 PHE A N 1
ATOM 1165 C CA . PHE A 1 151 ? 11.271 -2.878 -20.750 1.00 86.44 151 PHE A CA 1
ATOM 1166 C C . PHE A 1 151 ? 10.565 -4.027 -20.015 1.00 86.44 151 PHE A C 1
ATOM 1168 O O . PHE A 1 151 ? 9.717 -3.796 -19.153 1.00 86.44 151 PHE A O 1
ATOM 1175 N N . ARG A 1 152 ? 10.957 -5.279 -20.289 1.00 88.62 152 ARG A N 1
ATOM 1176 C CA . ARG A 1 152 ? 10.379 -6.461 -19.620 1.00 88.62 152 ARG A CA 1
ATOM 1177 C C . ARG A 1 152 ? 10.629 -6.437 -18.113 1.00 88.62 152 ARG A C 1
ATOM 1179 O O . ARG A 1 152 ? 9.719 -6.728 -17.338 1.00 88.62 152 ARG A O 1
ATOM 1186 N N . ALA A 1 153 ? 11.835 -6.051 -17.700 1.00 90.81 153 ALA A N 1
ATOM 1187 C CA . ALA A 1 153 ? 12.183 -5.899 -16.292 1.00 90.81 153 ALA A CA 1
ATOM 1188 C C . ALA A 1 153 ? 11.333 -4.814 -15.610 1.00 90.81 153 ALA A C 1
ATOM 1190 O O . ALA A 1 153 ? 10.822 -5.044 -14.517 1.00 90.81 153 ALA A O 1
ATOM 1191 N N . SER A 1 154 ? 11.106 -3.678 -16.278 1.00 90.44 154 SER A N 1
ATOM 1192 C CA . SER A 1 154 ? 10.260 -2.592 -15.772 1.00 90.44 154 SER A CA 1
ATOM 1193 C C . SER A 1 154 ? 8.814 -3.035 -15.562 1.00 90.44 154 SER A C 1
ATOM 1195 O O . SER A 1 154 ? 8.232 -2.747 -14.517 1.00 90.44 154 SER A O 1
ATOM 1197 N N . LEU A 1 155 ? 8.246 -3.792 -16.507 1.00 89.56 155 LEU A N 1
ATOM 1198 C CA . LEU A 1 155 ? 6.893 -4.336 -16.376 1.00 89.56 155 LEU A CA 1
ATOM 1199 C C . LEU A 1 155 ? 6.773 -5.276 -15.172 1.00 89.56 155 LEU A C 1
ATOM 1201 O O . LEU A 1 155 ? 5.846 -5.139 -14.373 1.00 89.56 155 LEU A O 1
ATOM 1205 N N . ILE A 1 156 ? 7.728 -6.197 -15.016 1.00 92.19 156 ILE A N 1
ATOM 1206 C CA . ILE A 1 156 ? 7.756 -7.142 -13.890 1.00 92.19 156 ILE A CA 1
ATOM 1207 C C . ILE A 1 156 ? 7.924 -6.390 -12.567 1.00 92.19 156 ILE A C 1
ATOM 1209 O O . ILE A 1 156 ? 7.198 -6.652 -11.608 1.00 92.19 156 ILE A O 1
ATOM 1213 N N . GLN A 1 157 ? 8.839 -5.423 -12.516 1.00 92.50 157 GLN A N 1
ATOM 1214 C CA . GLN A 1 157 ? 9.076 -4.613 -11.328 1.00 92.50 157 GLN A CA 1
ATOM 1215 C C . GLN A 1 157 ? 7.843 -3.785 -10.956 1.00 92.50 157 GLN A C 1
ATOM 1217 O O . GLN A 1 157 ? 7.430 -3.806 -9.802 1.00 92.50 157 GLN A O 1
ATOM 1222 N N . GLY A 1 158 ? 7.221 -3.093 -11.913 1.00 89.75 158 GLY A N 1
ATOM 1223 C CA . GLY A 1 158 ? 6.005 -2.309 -11.682 1.00 89.75 158 GLY A CA 1
ATOM 1224 C C . GLY A 1 158 ? 4.831 -3.174 -11.220 1.00 89.75 158 GLY A C 1
ATOM 1225 O O . GLY A 1 158 ? 4.076 -2.777 -10.328 1.00 89.75 158 GLY A O 1
ATOM 1226 N N . PHE A 1 159 ? 4.714 -4.390 -11.759 1.00 91.75 159 PHE A N 1
ATOM 1227 C CA . PHE A 1 159 ? 3.715 -5.363 -11.330 1.00 91.75 159 PHE A CA 1
ATOM 1228 C C . PHE A 1 159 ? 3.929 -5.815 -9.880 1.00 91.75 159 PHE A C 1
ATOM 1230 O O . PHE A 1 159 ? 3.049 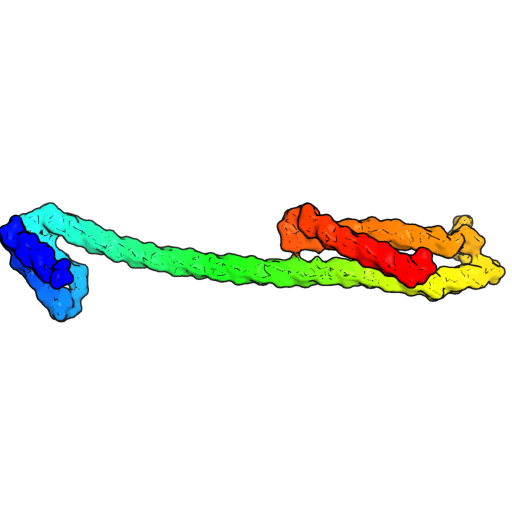-5.632 -9.034 1.00 91.75 159 PHE A O 1
ATOM 1237 N N . CYS A 1 160 ? 5.116 -6.341 -9.569 1.00 89.81 160 CYS A N 1
ATOM 1238 C CA . CYS A 1 160 ? 5.450 -6.843 -8.236 1.00 89.81 160 CYS A CA 1
ATOM 1239 C C . CYS A 1 160 ? 5.402 -5.738 -7.173 1.00 89.81 160 CYS A C 1
ATOM 1241 O O . CYS A 1 160 ? 4.778 -5.911 -6.124 1.00 89.81 160 CYS A O 1
ATOM 1243 N N . SER A 1 161 ? 5.996 -4.577 -7.458 1.00 89.62 161 SER A N 1
ATOM 1244 C CA . SER A 1 161 ? 6.012 -3.431 -6.546 1.00 89.62 161 SER A CA 1
ATOM 1245 C C . SER A 1 161 ? 4.616 -2.851 -6.314 1.00 89.62 161 SER A C 1
ATOM 1247 O O . SER A 1 161 ? 4.289 -2.476 -5.190 1.00 89.62 161 SER A O 1
ATOM 1249 N N . GLY A 1 162 ? 3.750 -2.827 -7.332 1.00 88.75 162 GLY A N 1
ATOM 1250 C CA . GLY A 1 162 ? 2.365 -2.375 -7.179 1.00 88.75 162 GLY A CA 1
ATOM 1251 C C . GLY A 1 162 ? 1.528 -3.291 -6.280 1.00 88.75 162 GLY A C 1
ATOM 1252 O O . GLY A 1 162 ? 0.782 -2.812 -5.420 1.00 88.75 162 GLY A O 1
ATOM 1253 N N . ILE A 1 163 ? 1.696 -4.611 -6.412 1.00 89.62 163 ILE A N 1
ATOM 1254 C CA . ILE A 1 163 ? 1.052 -5.583 -5.515 1.00 89.62 163 ILE A CA 1
ATOM 1255 C C . ILE A 1 163 ? 1.559 -5.409 -4.079 1.00 89.62 163 ILE A C 1
ATOM 1257 O O . ILE A 1 163 ? 0.752 -5.374 -3.143 1.00 89.62 163 ILE A O 1
ATOM 1261 N N . LEU A 1 164 ? 2.875 -5.249 -3.907 1.00 87.94 164 LEU A N 1
ATOM 1262 C CA . LEU A 1 164 ? 3.507 -5.037 -2.605 1.00 87.94 164 LEU A CA 1
ATOM 1263 C C . LEU A 1 164 ? 2.993 -3.758 -1.924 1.00 87.94 164 LEU A C 1
ATOM 1265 O O . LEU A 1 164 ? 2.621 -3.794 -0.750 1.00 87.94 164 LEU A O 1
ATOM 1269 N N . ALA A 1 165 ? 2.857 -2.664 -2.679 1.00 86.50 165 ALA A N 1
ATOM 1270 C CA . ALA A 1 165 ? 2.305 -1.405 -2.183 1.00 86.50 165 ALA A CA 1
ATOM 1271 C C . ALA A 1 165 ? 0.868 -1.560 -1.663 1.00 86.50 165 ALA A C 1
ATOM 1273 O O . ALA A 1 165 ? 0.530 -1.059 -0.589 1.00 86.50 165 ALA A O 1
ATOM 1274 N N . GLY A 1 166 ? 0.012 -2.302 -2.373 1.00 83.50 166 GLY A N 1
ATOM 1275 C CA . GLY A 1 166 ? -1.363 -2.518 -1.914 1.00 83.50 166 GLY A CA 1
ATOM 1276 C C . GLY A 1 166 ? -1.496 -3.477 -0.738 1.00 83.50 166 GLY A C 1
ATOM 1277 O O . GLY A 1 166 ? -2.380 -3.285 0.102 1.00 83.50 166 GLY A O 1
ATOM 1278 N N . LYS A 1 167 ? -0.612 -4.480 -0.645 1.00 83.62 167 LYS A N 1
ATOM 1279 C CA . LYS A 1 167 ? -0.509 -5.358 0.528 1.00 83.62 167 LYS A CA 1
ATOM 1280 C C . LYS A 1 167 ? -0.181 -4.562 1.782 1.00 83.62 167 LYS A C 1
ATOM 1282 O O . LYS A 1 167 ? -0.840 -4.781 2.795 1.00 83.62 167 LYS A O 1
ATOM 1287 N N . MET A 1 168 ? 0.773 -3.638 1.686 1.00 82.06 168 MET A N 1
ATOM 1288 C CA . MET A 1 168 ? 1.129 -2.759 2.794 1.00 82.06 168 MET A CA 1
ATOM 1289 C C . MET A 1 168 ? -0.019 -1.801 3.126 1.00 82.06 168 MET A C 1
ATOM 1291 O O . MET A 1 168 ? -0.404 -1.733 4.283 1.00 82.06 168 MET A O 1
ATOM 1295 N N . GLN A 1 169 ? -0.644 -1.146 2.137 1.00 73.88 169 GLN A N 1
ATOM 1296 C CA . GLN A 1 169 ? -1.651 -0.105 2.400 1.00 73.88 169 GLN A CA 1
ATOM 1297 C C . GLN A 1 169 ? -3.016 -0.575 2.901 1.00 73.88 169 GLN A C 1
ATOM 1299 O O . GLN A 1 169 ? -3.652 0.127 3.682 1.00 73.88 169 GLN A O 1
ATOM 1304 N N . GLY A 1 170 ? -3.508 -1.719 2.430 1.00 70.50 170 GLY A N 1
ATOM 1305 C CA . GLY A 1 170 ? -4.872 -2.162 2.740 1.00 70.50 170 GLY A CA 1
ATOM 1306 C C . GLY A 1 170 ? -4.975 -3.571 3.305 1.00 70.50 170 GLY A C 1
ATOM 1307 O O . GLY A 1 170 ? -6.088 -4.085 3.399 1.00 70.50 170 GLY A O 1
ATOM 1308 N N . GLY A 1 171 ? -3.853 -4.254 3.562 1.00 71.88 171 GLY A N 1
ATOM 1309 C CA . GLY A 1 171 ? -3.815 -5.661 3.986 1.00 71.88 171 GLY A CA 1
ATOM 1310 C C . GLY A 1 171 ? -4.330 -6.667 2.940 1.00 71.88 171 GLY A C 1
ATOM 1311 O O . GLY A 1 171 ? -4.153 -7.878 3.085 1.00 71.88 171 GLY A O 1
ATOM 1312 N N . LYS A 1 172 ? -4.928 -6.209 1.832 1.00 77.56 172 LYS A N 1
ATOM 1313 C CA . LYS A 1 172 ? -5.548 -7.026 0.775 1.00 77.56 172 LYS A CA 1
ATOM 1314 C C . LYS A 1 172 ? -4.734 -6.951 -0.517 1.00 77.56 172 LYS A C 1
ATOM 1316 O O . LYS A 1 172 ? -4.365 -5.869 -0.953 1.00 77.56 172 LYS A O 1
ATOM 1321 N N . ILE A 1 173 ? -4.489 -8.106 -1.151 1.00 75.56 173 ILE A N 1
ATOM 1322 C CA . ILE A 1 173 ? -3.682 -8.203 -2.394 1.00 75.56 173 ILE A CA 1
ATOM 1323 C C . ILE A 1 173 ? -4.397 -7.464 -3.526 1.00 75.56 173 ILE A C 1
ATOM 1325 O O . ILE A 1 173 ? -3.778 -6.751 -4.307 1.00 75.56 173 ILE A O 1
ATOM 1329 N N . LEU A 1 174 ? -5.728 -7.563 -3.536 1.00 78.75 174 LEU A N 1
ATOM 1330 C CA . LEU A 1 174 ? -6.614 -6.914 -4.498 1.00 78.75 174 LEU A CA 1
ATOM 1331 C C . LEU A 1 174 ? -6.465 -5.384 -4.512 1.00 78.75 174 LEU A C 1
ATOM 1333 O O . LEU A 1 174 ? -6.533 -4.778 -5.577 1.00 78.75 174 LEU A O 1
ATOM 1337 N N . SER A 1 175 ? -6.170 -4.755 -3.367 1.00 79.31 175 SER A N 1
ATOM 1338 C CA . SER A 1 175 ? -5.897 -3.312 -3.311 1.00 79.31 175 SER A CA 1
ATOM 1339 C C . SER A 1 175 ? -4.581 -2.920 -3.993 1.00 79.31 175 SER A C 1
ATOM 1341 O O . SER A 1 175 ? -4.380 -1.740 -4.260 1.00 79.31 175 SER A O 1
ATOM 1343 N N . GLY A 1 176 ? -3.689 -3.872 -4.278 1.00 82.38 176 GLY A N 1
ATOM 1344 C CA . GLY A 1 176 ? -2.438 -3.657 -5.014 1.00 82.38 176 GLY A CA 1
ATOM 1345 C C . GLY A 1 176 ? -2.610 -3.604 -6.521 1.00 82.38 176 GLY A C 1
ATOM 1346 O O . GLY A 1 176 ? -1.799 -2.989 -7.207 1.00 82.38 176 GLY A O 1
ATOM 1347 N N . LEU A 1 177 ? -3.702 -4.166 -7.041 1.00 86.38 177 LEU A N 1
ATOM 1348 C CA . LEU A 1 177 ? -3.937 -4.217 -8.479 1.00 86.38 177 LEU A CA 1
ATOM 1349 C C . LEU A 1 177 ? -4.082 -2.810 -9.077 1.00 86.38 177 LEU A C 1
ATOM 1351 O O . LEU A 1 177 ? -3.496 -2.523 -10.115 1.00 86.38 177 LEU A O 1
ATOM 1355 N N . LYS A 1 178 ? -4.763 -1.894 -8.371 1.00 87.88 178 LYS A N 1
ATOM 1356 C CA . LYS A 1 178 ? -4.866 -0.480 -8.777 1.00 87.88 178 LYS A CA 1
ATOM 1357 C C . LYS A 1 178 ? -3.498 0.205 -8.884 1.00 87.88 178 LYS A C 1
ATOM 1359 O O . LYS A 1 178 ? -3.244 0.901 -9.860 1.00 87.88 178 LYS A O 1
ATOM 1364 N N . TYR A 1 179 ? -2.602 -0.026 -7.923 1.00 87.62 179 TYR A N 1
ATOM 1365 C CA . TYR A 1 179 ? -1.258 0.559 -7.942 1.00 87.62 179 TYR A CA 1
ATOM 1366 C C . TYR A 1 179 ? -0.382 -0.078 -9.018 1.00 87.62 179 TYR A C 1
ATOM 1368 O O . TYR A 1 179 ? 0.355 0.624 -9.699 1.00 87.62 179 TYR A O 1
ATOM 1376 N N . SER A 1 180 ? -0.503 -1.391 -9.215 1.00 87.44 180 SER A N 1
ATOM 1377 C CA . SER A 1 180 ? 0.191 -2.117 -10.276 1.00 87.44 180 SER A CA 1
ATOM 1378 C C . SER A 1 180 ? -0.205 -1.619 -11.667 1.00 87.44 180 SER A C 1
ATOM 1380 O O . SER A 1 180 ? 0.674 -1.350 -12.479 1.00 87.44 180 SER A O 1
ATOM 1382 N N . ILE A 1 181 ? -1.498 -1.411 -11.924 1.00 89.81 181 ILE A N 1
ATOM 1383 C CA . ILE A 1 181 ? -1.986 -0.877 -13.204 1.00 89.81 181 ILE A CA 1
ATOM 1384 C C . ILE A 1 181 ? -1.450 0.539 -13.443 1.00 89.81 181 ILE A C 1
ATOM 1386 O O . ILE A 1 181 ? -0.991 0.834 -14.546 1.00 89.81 181 ILE A O 1
ATOM 1390 N N . ILE A 1 182 ? -1.444 1.396 -12.415 1.00 89.88 182 ILE A N 1
ATOM 1391 C CA . ILE A 1 182 ? -0.879 2.753 -12.501 1.00 89.88 182 ILE A CA 1
ATOM 1392 C C . ILE A 1 182 ? 0.618 2.693 -12.830 1.00 89.88 182 ILE A C 1
ATOM 1394 O O . ILE A 1 182 ? 1.070 3.371 -13.747 1.00 89.88 182 ILE A O 1
ATOM 1398 N N . MET A 1 183 ? 1.378 1.848 -12.132 1.00 87.62 183 MET A N 1
ATOM 1399 C CA . MET A 1 183 ? 2.816 1.685 -12.357 1.00 87.62 183 MET A CA 1
ATOM 1400 C C . MET A 1 183 ? 3.147 1.174 -13.755 1.00 87.62 183 MET A C 1
ATOM 1402 O O . MET A 1 183 ? 4.032 1.708 -14.419 1.00 87.62 183 MET A O 1
ATOM 1406 N N . ILE A 1 184 ? 2.417 0.163 -14.222 1.00 89.75 184 ILE A N 1
ATOM 1407 C CA . ILE A 1 184 ? 2.585 -0.395 -15.566 1.00 89.75 184 ILE A CA 1
ATOM 1408 C C . ILE A 1 184 ? 2.249 0.657 -16.623 1.00 89.75 184 ILE A C 1
ATOM 1410 O O . ILE A 1 184 ? 2.987 0.801 -17.594 1.00 89.75 184 ILE A O 1
ATOM 1414 N N . SER A 1 185 ? 1.183 1.432 -16.408 1.00 89.50 185 SER A N 1
ATOM 1415 C CA . SER A 1 185 ? 0.809 2.537 -17.295 1.00 89.50 185 SER A CA 1
ATOM 1416 C C . SER A 1 185 ? 1.917 3.589 -17.372 1.00 89.50 185 SER A C 1
ATOM 1418 O O . SER A 1 185 ? 2.260 4.030 -18.464 1.00 89.50 185 SER A O 1
ATOM 1420 N N . ILE A 1 186 ? 2.530 3.941 -16.236 1.00 88.88 186 ILE A N 1
ATOM 1421 C CA . ILE A 1 186 ? 3.663 4.876 -16.183 1.00 88.88 186 ILE A CA 1
ATOM 1422 C C . ILE A 1 186 ? 4.880 4.313 -16.923 1.00 88.88 186 ILE A C 1
ATOM 1424 O O . ILE A 1 186 ? 5.460 5.030 -17.731 1.00 88.88 186 ILE A O 1
ATOM 1428 N N . ALA A 1 187 ? 5.256 3.047 -16.700 1.00 85.31 187 ALA A N 1
ATOM 1429 C CA . ALA A 1 187 ? 6.356 2.416 -17.439 1.00 85.31 187 ALA A CA 1
ATOM 1430 C C . ALA A 1 187 ? 6.103 2.426 -18.948 1.00 85.31 187 ALA A C 1
ATOM 1432 O O . ALA A 1 187 ? 6.985 2.789 -19.723 1.00 85.31 187 ALA A O 1
ATOM 1433 N N . TRP A 1 188 ? 4.895 2.055 -19.366 1.00 86.94 188 TRP A N 1
ATOM 1434 C CA . TRP A 1 188 ? 4.529 2.020 -20.776 1.00 86.94 188 TRP A CA 1
ATOM 1435 C C . TRP A 1 188 ? 4.577 3.410 -21.419 1.00 86.94 188 TRP A C 1
ATOM 1437 O O . TRP A 1 188 ? 5.130 3.569 -22.508 1.00 86.94 188 TRP A O 1
ATOM 1447 N N . MET A 1 189 ? 4.067 4.427 -20.719 1.00 87.31 189 MET A N 1
ATOM 1448 C CA . MET A 1 189 ? 4.103 5.815 -21.174 1.00 87.31 189 MET A CA 1
ATOM 1449 C C . MET A 1 189 ? 5.539 6.342 -21.234 1.00 87.31 189 MET A C 1
ATOM 1451 O O . MET A 1 189 ? 5.909 6.984 -22.210 1.00 87.31 189 MET A O 1
ATOM 1455 N N . PHE A 1 190 ? 6.368 6.015 -20.239 1.00 85.69 190 PHE A N 1
ATOM 1456 C CA . PHE A 1 190 ? 7.775 6.406 -20.193 1.00 85.69 190 PHE A CA 1
ATOM 1457 C C . PHE A 1 190 ? 8.565 5.823 -21.369 1.00 85.69 190 PHE A C 1
ATOM 1459 O O . PHE A 1 190 ? 9.246 6.566 -22.069 1.00 85.69 190 PHE A O 1
ATOM 1466 N N . PHE A 1 191 ? 8.425 4.521 -21.638 1.00 80.38 191 PHE A N 1
ATOM 1467 C CA . PHE A 1 191 ? 9.089 3.868 -22.772 1.00 80.38 191 PHE A CA 1
ATOM 1468 C C . PHE A 1 191 ? 8.580 4.373 -24.127 1.00 80.38 191 PHE A C 1
ATOM 1470 O O . PHE A 1 191 ? 9.382 4.604 -25.027 1.00 80.38 191 PHE A O 1
ATOM 1477 N N . THR A 1 192 ? 7.272 4.622 -24.251 1.00 82.19 192 THR A N 1
ATOM 1478 C CA . THR A 1 192 ? 6.677 5.223 -25.457 1.00 82.19 192 THR A CA 1
ATOM 1479 C C . THR A 1 192 ? 7.227 6.625 -25.725 1.00 82.19 192 THR A C 1
ATOM 1481 O O . THR A 1 192 ? 7.572 6.941 -26.859 1.00 82.19 192 THR A O 1
ATOM 1484 N N . PHE A 1 193 ? 7.310 7.478 -24.700 1.00 78.88 193 PHE A N 1
ATOM 1485 C CA . PHE A 1 193 ? 7.703 8.880 -24.866 1.00 78.88 193 PHE A CA 1
ATOM 1486 C C . PHE A 1 193 ? 9.204 9.047 -25.112 1.00 78.88 193 PHE A C 1
ATOM 1488 O O . PHE A 1 193 ? 9.611 9.929 -25.862 1.00 78.88 193 PHE A O 1
ATOM 1495 N N . PHE A 1 194 ? 10.029 8.198 -24.491 1.00 72.19 194 PHE A N 1
ATOM 1496 C CA . PHE A 1 194 ? 11.480 8.254 -24.650 1.00 72.19 194 PHE A CA 1
ATOM 1497 C C . PHE A 1 194 ? 12.009 7.559 -25.907 1.00 72.19 194 PHE A C 1
ATOM 1499 O O . PHE A 1 194 ? 13.201 7.680 -26.184 1.00 72.19 194 PHE A O 1
ATOM 1506 N N . GLY A 1 195 ? 11.153 6.885 -26.685 1.00 61.06 195 GLY A N 1
ATOM 1507 C CA . GLY A 1 195 ? 11.559 6.277 -27.954 1.00 61.06 195 GLY A CA 1
ATOM 1508 C C . GLY A 1 195 ? 12.702 5.276 -27.775 1.00 61.06 195 GLY A C 1
ATOM 1509 O O . GLY A 1 195 ? 13.699 5.327 -28.501 1.00 61.06 195 GLY A O 1
ATOM 1510 N N . ILE A 1 196 ? 12.581 4.412 -26.762 1.00 55.03 196 ILE A N 1
ATOM 1511 C CA . ILE A 1 196 ? 13.407 3.208 -26.638 1.00 55.03 196 ILE A CA 1
ATOM 1512 C C . ILE A 1 196 ? 12.742 2.060 -27.387 1.00 55.03 196 ILE A C 1
ATOM 1514 O O . ILE A 1 196 ? 11.536 1.821 -27.154 1.00 55.03 196 ILE A O 1
#

Solvent-accessible surface area (backbone atoms only — not comparable to full-atom values): 10706 Å² total; per-residue (Å²): 140,78,64,71,64,61,55,60,65,51,43,78,75,48,60,80,53,42,59,52,57,54,49,36,52,50,38,40,77,70,68,43,53,68,66,59,29,50,53,57,46,36,73,67,47,94,45,74,68,59,31,52,51,53,51,51,53,52,54,50,59,52,54,52,54,57,52,52,56,55,50,51,54,50,50,50,49,52,54,49,53,49,52,52,52,54,48,51,50,55,56,36,51,54,53,40,51,51,54,53,49,55,52,51,51,49,54,51,51,53,50,49,41,61,68,60,46,46,58,54,49,54,57,43,28,74,69,71,42,69,72,86,45,99,90,46,66,61,66,72,69,53,67,66,58,58,52,52,49,52,51,56,50,48,46,52,47,23,40,54,50,14,32,51,39,12,32,65,65,65,76,34,61,73,59,0,50,64,45,14,53,52,38,35,51,50,52,52,50,51,42,63,73,68,71,109

Foldseek 3Di:
DDDPPVVVVVLVVPPPVNVLVVQLVVCVVVPDDNLVSLCVSLVVDPDPVSVVVSVVVVVVVVVVVVVVVVVVVVVVVVVVVVVVVVVLLVVLVVVLVVLVVVLVVLLVVLLCCLPPPVVVLQVCLVVVHDDPDVPDGSNPDDSVNSNVVSLVVSLVSLQVSLQVSLCSNPVDSVRSVVSSVVSNVVSVVSCVVSVD

Mean predicted aligned error: 17.62 Å

InterPro domains:
  IPR018076 Type II secretion system protein GspF domain [PF00482] (13-110)
  IPR056569 Flagella accessory protein J-like [PTHR35402] (12-195)

Radius of gyration: 41.34 Å; Cα contacts 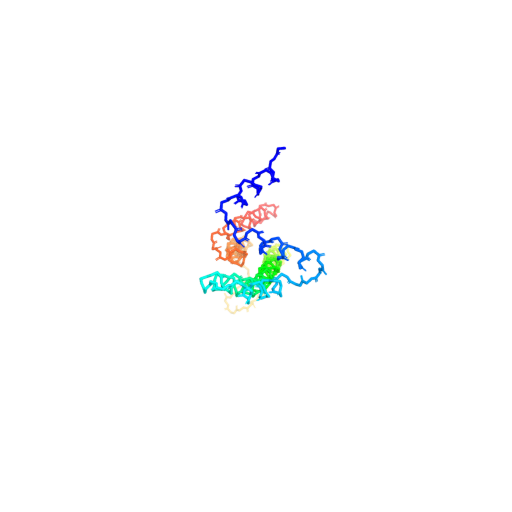(8 Å, |Δi|>4): 120; chains: 1; bounding box: 94×37×94 Å

Secondary structure (DSSP, 8-state):
--SHHHHHHHHHHHTTHHHHHHHHHHHHHTT--HHHHHHHHHHH---HHHHHHHHHHHHHHHHHHHHHHHHHHHHHHHHHHHHHHHHHHHHHHHHHHHHHHHHHHHHHHHHHIIIIIHHHHHHHHHTTPPEEETTEEGGG--HHHHHHHHHHHHHHHHHHHHHHHHHHHHS-THHHHHHHHHHHHHHHHHHHHHT-

Nearest PDB structures (foldseek):
  6u1s-assembly1_A  TM=4.488E-01  e=5.113E+00  synthetic construct

Sequence (196 aa):
MDVERIFDVQARRYGALSSEIKSIRKDIDWGNSVFDAFQSASKRIRSGLISRIMALVSESSKAASDISEILEVLAQDVSTERSLREEQYRVTATYVIIIFLTFGIFLLTAYSISTSFIPLLATAAEAEGPQISPGVRIGGVSPEVIKQSFFRASLIQGFCSGILAGKMQGGKILSGLKYSIIMISIAWMFFTFFGI

Organism: NCBI:txid1698279